Protein AF-A0A835R8L3-F1 (afdb_monomer)

Mean predicted aligned error: 16.84 Å

Organism: Vanilla planifolia (NCBI:txid51239)

Foldseek 3Di:
DDAFAADFDFDWDAQDPVNDDDDDDDDDDDCPDDPDDPPRTHQKDWDQDPVRQIDIDHGGPCLVDPCQQQPWDDDVVDPDIGRGHNSVVVVVVVVCLNVVLFQEWDCDAPFTWGRPNPDTDTDDDQPWWAFDDDPDTDDTDRDPGDDFTADDDPSHRTDTDHDDDDDDDDDPVRDDPDDVVCVVVVVVVVVVVVVVVVVVVCVVPPD

InterPro domains:
  IPR005013 Dolichyl-diphosphooligosaccharide--protein glycosyltransferase 48kDa subunit [PTHR10830] (108-207)
  IPR055457 OST48, N-terminal domain [PF03345] (20-98)
  IPR055459 OST48, middle domain [PF23358] (107-145)
  IPR055459 OST48, middle domain [PF23358] (148-207)

Secondary structure (DSSP, 8-state):
-PPPPPP--S--B---TT---------S----S-S--STT-BSEEEEE-TT--EEEEES-SGGGSHHHHH--EE-TT---EESS-THHHHHHHHHHHHTTSSS-EE-SSS--EEE-SSSEEE---TT-EEE--SSS---EEE-SS-S-BEE--TTS--EE-------PPPPTTSS--S-GGGHHHHHHHHHHHHHHHHHHHHHHH--

Structure (mmCIF, N/CA/C/O backbone):
data_AF-A0A835R8L3-F1
#
_entry.id   AF-A0A835R8L3-F1
#
loop_
_atom_site.group_PDB
_atom_site.id
_atom_site.type_symbol
_atom_site.label_atom_id
_atom_site.label_alt_id
_atom_site.label_comp_id
_atom_site.label_asym_id
_atom_site.label_entity_id
_atom_site.label_seq_id
_atom_site.pdbx_PDB_ins_code
_atom_site.Cartn_x
_atom_site.Cartn_y
_atom_site.Cartn_z
_atom_site.occupancy
_atom_site.B_iso_or_equiv
_atom_site.auth_seq_id
_atom_site.auth_comp_id
_atom_site.auth_asym_id
_atom_site.auth_atom_id
_atom_site.pdbx_PDB_model_num
ATOM 1 N N . MET A 1 1 ? -21.831 16.169 13.658 1.00 37.94 1 MET A N 1
ATOM 2 C CA . MET A 1 1 ? -22.359 15.278 14.715 1.00 37.94 1 MET A CA 1
ATOM 3 C C . MET A 1 1 ? -21.185 14.835 15.573 1.00 37.94 1 MET A C 1
ATOM 5 O O . MET A 1 1 ? -20.300 14.176 15.046 1.00 37.94 1 MET A O 1
ATOM 9 N N . GLY A 1 2 ? -21.101 15.276 16.830 1.00 51.34 2 GLY A N 1
ATOM 10 C CA . GLY A 1 2 ? -20.006 14.867 17.718 1.00 51.34 2 GLY A CA 1
ATOM 11 C C . GLY A 1 2 ? -20.117 13.378 18.044 1.00 51.34 2 GLY A C 1
ATOM 12 O O . GLY A 1 2 ? -21.192 12.926 18.433 1.00 51.34 2 GLY A O 1
ATOM 13 N N . GLN A 1 3 ? -19.043 12.614 17.840 1.00 65.38 3 GLN A N 1
ATOM 14 C CA . GLN A 1 3 ? -19.014 11.187 18.173 1.00 65.38 3 GLN A CA 1
ATOM 15 C C . GLN A 1 3 ? -19.209 10.999 19.683 1.00 65.38 3 GLN A C 1
ATOM 17 O O . GLN A 1 3 ? -18.512 11.617 20.487 1.00 65.38 3 GLN A O 1
ATOM 22 N N . ALA A 1 4 ? -20.171 10.156 20.064 1.00 82.50 4 ALA A N 1
ATOM 23 C CA . ALA A 1 4 ? -20.396 9.794 21.459 1.00 82.50 4 ALA A CA 1
ATOM 24 C C . ALA A 1 4 ? -19.197 8.989 22.003 1.00 82.50 4 ALA A C 1
ATOM 26 O O . ALA A 1 4 ? -18.601 8.205 21.258 1.00 82.50 4 ALA A O 1
ATOM 27 N N . PRO A 1 5 ? -18.830 9.145 23.286 1.00 87.38 5 PRO A N 1
ATOM 28 C CA . PRO A 1 5 ? -17.673 8.458 23.843 1.00 87.38 5 PRO A CA 1
ATOM 29 C C . PRO A 1 5 ? -17.902 6.943 23.947 1.00 87.38 5 PRO A C 1
ATOM 31 O O . PRO A 1 5 ? -19.030 6.468 24.117 1.00 87.38 5 PRO A O 1
ATOM 34 N N . VAL A 1 6 ? -16.805 6.190 23.848 1.00 89.75 6 VAL A N 1
ATOM 35 C CA . VAL A 1 6 ? -16.781 4.723 23.939 1.00 89.75 6 VAL A CA 1
ATOM 36 C C . VAL A 1 6 ? -16.532 4.300 25.386 1.00 89.75 6 VAL A C 1
ATOM 38 O O . VAL A 1 6 ? -15.644 4.822 26.060 1.00 89.75 6 VAL A O 1
ATOM 41 N N . LEU A 1 7 ? -17.317 3.339 25.862 1.00 90.88 7 LEU A N 1
ATOM 42 C CA . LEU A 1 7 ? -17.149 2.689 27.155 1.00 90.88 7 LEU A CA 1
ATOM 43 C C . LEU A 1 7 ? -16.223 1.486 27.030 1.00 90.88 7 LEU A C 1
ATOM 45 O O . LEU A 1 7 ? -16.420 0.627 26.170 1.00 90.88 7 LEU A O 1
ATOM 49 N N . PHE A 1 8 ? -15.268 1.386 27.948 1.00 90.06 8 PHE A N 1
ATOM 50 C CA . PHE A 1 8 ? -14.340 0.268 28.029 1.00 90.06 8 PHE A CA 1
ATOM 51 C C . PHE A 1 8 ? -14.176 -0.166 29.484 1.00 90.06 8 PHE A C 1
ATOM 53 O O . PHE A 1 8 ? -14.018 0.669 30.375 1.00 90.06 8 PHE A O 1
ATOM 60 N N . ARG A 1 9 ? -14.195 -1.479 29.723 1.00 91.25 9 ARG A N 1
ATOM 61 C CA . ARG A 1 9 ? -13.921 -2.063 31.038 1.00 91.25 9 ARG A CA 1
ATOM 62 C C . ARG A 1 9 ? -13.150 -3.360 30.865 1.00 91.25 9 ARG A C 1
ATOM 64 O O . ARG A 1 9 ? -13.718 -4.374 30.468 1.00 91.25 9 ARG A O 1
ATOM 71 N N . GLY A 1 10 ? -11.853 -3.322 31.122 1.00 87.12 10 GLY A N 1
ATOM 72 C CA . GLY A 1 10 ? -10.997 -4.464 30.857 1.00 87.12 10 GLY A CA 1
ATOM 73 C C . GLY A 1 10 ? -9.534 -4.186 31.141 1.00 87.12 10 GLY A C 1
ATOM 74 O O . GLY A 1 10 ? -9.185 -3.211 31.805 1.00 87.12 10 GLY A O 1
ATOM 75 N N . ILE A 1 11 ? -8.697 -5.069 30.622 1.00 86.69 11 ILE A N 1
ATOM 76 C CA . ILE A 1 11 ? -7.250 -5.029 30.771 1.00 86.69 11 ILE A CA 1
ATOM 77 C C . ILE A 1 11 ? -6.667 -4.158 29.653 1.00 86.69 11 ILE A C 1
ATOM 79 O O . ILE A 1 11 ? -7.145 -4.183 28.523 1.00 86.69 11 ILE A O 1
ATOM 83 N N . GLY A 1 12 ? -5.650 -3.362 29.968 1.00 82.25 12 GLY A N 1
ATOM 84 C CA . GLY A 1 12 ? -4.833 -2.698 28.956 1.00 82.25 12 GLY A CA 1
ATOM 85 C C . GLY A 1 12 ? -3.663 -3.589 28.552 1.00 82.25 12 GLY A C 1
ATOM 86 O O . GLY A 1 12 ? -3.079 -4.267 29.396 1.00 82.25 12 GLY A O 1
ATOM 87 N N . HIS A 1 13 ? -3.294 -3.571 27.278 1.00 82.00 13 HIS A N 1
ATOM 88 C CA . HIS A 1 13 ? -2.104 -4.243 26.766 1.00 82.00 13 HIS A CA 1
ATOM 89 C C . HIS A 1 13 ? -1.135 -3.229 26.158 1.00 82.00 13 HIS A C 1
ATOM 91 O O . HIS A 1 13 ? -1.489 -2.091 25.859 1.00 82.00 13 HIS A O 1
ATOM 97 N N . SER A 1 14 ? 0.121 -3.633 26.001 1.00 79.19 14 SER A N 1
ATOM 98 C CA . SER A 1 14 ? 1.140 -2.827 25.330 1.00 79.19 14 SER A CA 1
ATOM 99 C C . SER A 1 14 ? 1.499 -3.467 24.005 1.00 79.19 14 SER A C 1
ATOM 101 O O . SER A 1 14 ? 1.616 -4.690 23.911 1.00 79.19 14 SER A O 1
ATOM 103 N N . VAL A 1 15 ? 1.665 -2.632 22.986 1.00 72.25 15 VAL A N 1
ATOM 104 C CA . VAL A 1 15 ? 2.152 -3.046 21.676 1.00 72.25 15 VAL A CA 1
ATOM 105 C C . VAL A 1 15 ? 3.535 -2.451 21.500 1.00 72.25 15 VAL A C 1
ATOM 107 O O . VAL A 1 15 ? 3.726 -1.246 21.658 1.00 72.25 15 VAL A O 1
ATOM 110 N N . ASN A 1 16 ? 4.509 -3.300 21.183 1.00 72.44 16 ASN A N 1
ATOM 111 C CA . ASN A 1 16 ? 5.846 -2.831 20.867 1.00 72.44 16 ASN A CA 1
ATOM 112 C C . ASN A 1 16 ? 5.818 -2.121 19.498 1.00 72.44 16 ASN A C 1
ATOM 114 O O . ASN A 1 16 ? 5.440 -2.764 18.516 1.00 72.44 16 ASN A O 1
ATOM 118 N N . PRO A 1 17 ? 6.249 -0.849 19.392 1.00 65.88 17 PRO A N 1
ATOM 119 C CA . PRO A 1 17 ? 6.329 -0.148 18.109 1.00 65.88 17 PRO A CA 1
ATOM 120 C C . PRO A 1 17 ? 7.253 -0.836 17.088 1.00 65.88 17 PRO A C 1
ATOM 122 O O . PRO A 1 17 ? 7.103 -0.614 15.891 1.00 65.88 17 PRO A O 1
ATOM 125 N N . ALA A 1 18 ? 8.167 -1.710 17.526 1.00 64.31 18 ALA A N 1
ATOM 126 C CA . ALA A 1 18 ? 9.019 -2.512 16.646 1.00 64.31 18 ALA A CA 1
ATOM 127 C C . ALA A 1 18 ? 8.352 -3.803 16.110 1.00 64.31 18 ALA A C 1
ATOM 129 O O . ALA A 1 18 ? 9.031 -4.614 15.483 1.00 64.31 18 ALA A O 1
ATOM 130 N N . ASN A 1 19 ? 7.051 -4.029 16.358 1.00 58.78 19 ASN A N 1
ATOM 131 C CA . ASN A 1 19 ? 6.295 -5.215 15.918 1.00 58.78 19 ASN A CA 1
ATOM 132 C C . ASN A 1 19 ? 6.893 -6.577 16.345 1.00 58.78 19 ASN A C 1
ATOM 134 O O . ASN A 1 19 ? 6.564 -7.614 15.769 1.00 58.78 19 ASN A O 1
ATOM 138 N N . THR A 1 20 ? 7.745 -6.614 17.373 1.00 42.78 20 THR A N 1
ATOM 139 C CA . THR A 1 20 ? 8.260 -7.859 17.959 1.00 42.78 20 THR A CA 1
ATOM 140 C C . THR A 1 20 ? 7.357 -8.351 19.086 1.00 42.78 20 THR A C 1
ATOM 142 O O . THR A 1 20 ? 7.063 -7.637 20.047 1.00 42.78 20 THR A O 1
ATOM 145 N N . LEU A 1 21 ? 6.900 -9.598 18.955 1.00 38.22 21 LEU A N 1
ATOM 146 C CA . LEU A 1 21 ? 5.932 -10.226 19.849 1.00 38.22 21 LEU A CA 1
ATOM 147 C C . LEU A 1 21 ? 6.680 -10.956 20.974 1.00 38.22 21 LEU A C 1
ATOM 149 O O . LEU A 1 21 ? 7.240 -12.030 20.767 1.00 38.22 21 LEU A O 1
ATOM 153 N N . HIS A 1 22 ? 6.704 -10.368 22.170 1.00 38.03 22 HIS A N 1
ATOM 154 C CA . HIS 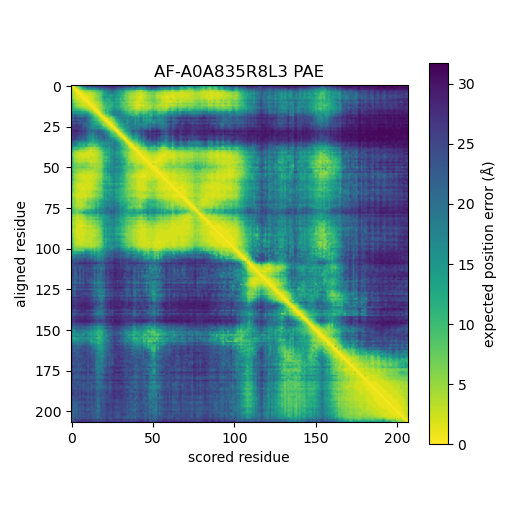A 1 22 ? 7.292 -10.988 23.359 1.00 38.03 22 HIS A CA 1
ATOM 155 C C . HIS A 1 22 ? 6.189 -11.375 24.345 1.00 38.03 22 HIS A C 1
ATOM 157 O O . HIS A 1 22 ? 5.415 -10.532 24.789 1.00 38.03 22 HIS A O 1
ATOM 163 N N . THR A 1 23 ? 6.121 -12.659 24.704 1.00 37.06 23 THR A N 1
ATOM 164 C CA . THR A 1 23 ? 5.199 -13.151 25.738 1.00 37.06 23 THR A CA 1
ATOM 165 C C . THR A 1 23 ? 5.933 -13.168 27.075 1.00 37.06 23 THR A C 1
ATOM 167 O O . THR A 1 23 ? 6.832 -13.983 27.276 1.00 37.06 23 THR A O 1
ATOM 170 N N . TYR A 1 24 ? 5.578 -12.264 27.988 1.00 40.34 24 TYR A N 1
ATOM 171 C CA . TYR A 1 24 ? 6.164 -12.224 29.328 1.00 40.34 24 TYR A CA 1
ATOM 172 C C . TYR A 1 24 ? 5.364 -13.122 30.281 1.00 40.34 24 TYR A C 1
ATOM 174 O O . TYR A 1 24 ? 4.169 -12.910 30.483 1.00 40.34 24 TYR A O 1
ATOM 182 N N . LYS A 1 25 ? 6.014 -14.134 30.870 1.00 33.69 25 LYS A N 1
ATOM 183 C CA . LYS A 1 25 ? 5.453 -14.912 31.984 1.00 33.69 25 LYS A CA 1
ATOM 184 C C . LYS A 1 25 ? 5.889 -14.256 33.297 1.00 33.69 25 LYS A C 1
ATOM 186 O O . LYS A 1 25 ? 7.094 -14.208 33.540 1.00 33.69 25 LYS A O 1
ATOM 191 N N . PRO A 1 26 ? 4.968 -13.795 34.160 1.00 41.12 26 PRO A N 1
ATOM 192 C CA . PRO A 1 26 ? 5.350 -13.307 35.471 1.00 41.12 26 PRO A CA 1
ATOM 193 C C . PRO A 1 26 ? 5.704 -14.518 36.338 1.00 41.12 26 PRO A C 1
ATOM 195 O O . PRO A 1 26 ? 4.828 -15.276 36.751 1.00 41.12 26 PRO A O 1
ATOM 198 N N . LYS A 1 27 ? 6.997 -14.727 36.581 1.00 42.28 27 LYS A N 1
ATOM 199 C CA . LYS A 1 27 ? 7.449 -15.479 37.749 1.00 42.28 27 LYS A CA 1
ATOM 200 C C . LYS A 1 27 ? 7.998 -14.472 38.749 1.00 42.28 27 LYS A C 1
ATOM 202 O O . LYS A 1 27 ? 8.942 -13.751 38.450 1.00 42.28 27 LYS A O 1
ATOM 207 N N . ASP A 1 28 ? 7.328 -14.468 39.890 1.00 45.69 28 ASP A N 1
ATOM 208 C CA . ASP A 1 28 ? 7.668 -13.838 41.158 1.00 45.69 28 ASP A CA 1
ATOM 209 C C . ASP A 1 28 ? 7.477 -12.317 41.277 1.00 45.69 28 ASP A C 1
ATOM 211 O O . ASP A 1 28 ? 8.010 -11.484 40.545 1.00 45.69 28 ASP A O 1
ATOM 215 N N . GLN A 1 29 ? 6.625 -11.981 42.247 1.00 48.09 29 GLN A N 1
ATOM 216 C CA . GLN A 1 29 ? 6.190 -10.648 42.625 1.00 48.09 29 GLN A CA 1
ATOM 217 C C . GLN A 1 29 ? 7.359 -9.830 43.181 1.00 48.09 29 GLN A C 1
ATOM 219 O O . GLN A 1 29 ? 7.781 -10.007 44.317 1.00 48.09 29 GLN A O 1
ATOM 224 N N . THR A 1 30 ? 7.792 -8.834 42.419 1.00 38.59 30 THR A N 1
ATOM 225 C CA . THR A 1 30 ? 8.163 -7.535 42.984 1.00 38.59 30 THR A CA 1
ATOM 226 C C . THR A 1 30 ? 7.418 -6.494 42.164 1.00 38.59 30 THR A C 1
ATOM 228 O O . THR A 1 30 ? 7.532 -6.467 40.940 1.00 38.59 30 THR A O 1
ATOM 231 N N . PHE A 1 31 ? 6.584 -5.680 42.816 1.00 45.50 31 PHE A N 1
ATOM 232 C CA . PHE A 1 31 ? 5.915 -4.531 42.202 1.00 45.50 31 PHE A CA 1
ATOM 233 C C . PHE A 1 31 ? 6.986 -3.511 41.768 1.00 45.50 31 PHE A C 1
ATOM 235 O O . PHE A 1 31 ? 7.225 -2.504 42.429 1.00 45.50 31 PHE A O 1
ATOM 242 N N . LYS A 1 32 ? 7.682 -3.775 40.656 1.00 40.44 32 LYS A N 1
ATOM 243 C CA . LYS A 1 32 ? 8.385 -2.731 39.914 1.00 40.44 32 LYS A CA 1
ATOM 244 C C . LYS A 1 32 ? 7.307 -1.833 39.325 1.00 40.44 32 LYS A C 1
ATOM 246 O O . LYS A 1 32 ? 6.431 -2.329 38.619 1.00 40.44 32 LYS A O 1
ATOM 251 N N . SER A 1 33 ? 7.375 -0.553 39.701 1.00 38.09 33 SER A N 1
ATOM 252 C CA . SER A 1 33 ? 6.486 0.543 39.301 1.00 38.09 33 SER A CA 1
ATOM 253 C C . SER A 1 33 ? 5.820 0.269 37.955 1.00 38.09 33 SER A C 1
ATOM 255 O O . SER A 1 33 ? 6.515 0.066 36.959 1.00 38.09 33 SER A O 1
ATOM 257 N N . SER A 1 34 ? 4.488 0.184 37.984 1.00 44.72 34 SER A N 1
ATOM 258 C CA . SER A 1 34 ? 3.578 -0.089 36.869 1.00 44.72 34 SER A CA 1
ATOM 259 C C . SER A 1 34 ? 4.183 0.258 35.506 1.00 44.72 34 SER A C 1
ATOM 261 O O . SER A 1 34 ? 4.200 1.418 35.097 1.00 44.72 34 SER A O 1
ATOM 263 N N . LEU A 1 35 ? 4.663 -0.781 34.813 1.00 55.53 35 LEU A N 1
ATOM 264 C CA . LEU A 1 35 ? 5.472 -0.726 33.585 1.00 55.53 35 LEU A CA 1
ATOM 265 C C . LEU A 1 35 ? 4.794 0.015 32.414 1.00 55.53 35 LEU A C 1
ATOM 267 O O . LEU A 1 35 ? 5.423 0.283 31.397 1.00 55.53 35 LEU A O 1
ATOM 271 N N . LEU A 1 36 ? 3.509 0.344 32.538 1.00 57.94 36 LEU A N 1
ATOM 272 C CA . LEU A 1 36 ? 2.722 1.035 31.530 1.00 57.94 36 LEU A CA 1
ATOM 273 C C . LEU A 1 36 ? 1.874 2.093 32.238 1.00 57.94 36 LEU A C 1
ATOM 275 O O . LEU A 1 36 ? 0.870 1.772 32.864 1.00 57.94 36 LEU A O 1
ATOM 279 N N . THR A 1 37 ? 2.305 3.349 32.178 1.00 53.69 37 THR A N 1
ATOM 280 C CA . THR A 1 37 ? 1.543 4.507 32.661 1.00 53.69 37 THR A CA 1
ATOM 281 C C . THR A 1 37 ? 1.507 5.542 31.543 1.00 53.69 37 THR A C 1
ATOM 283 O O . THR A 1 37 ? 2.521 5.788 30.894 1.00 53.69 37 THR A O 1
ATOM 286 N N . GLY A 1 38 ? 0.341 6.139 31.300 1.00 67.56 38 GLY A N 1
ATOM 287 C CA . GLY A 1 38 ? 0.154 7.152 30.258 1.00 67.56 38 GLY A CA 1
ATOM 288 C C . GLY A 1 38 ? -0.345 6.592 28.922 1.00 67.56 38 GLY A C 1
ATOM 289 O O . GLY A 1 38 ? -0.956 5.526 28.862 1.00 67.56 38 GLY A O 1
ATOM 290 N N . SER A 1 39 ? -0.103 7.333 27.840 1.00 69.19 39 SER A N 1
ATOM 291 C CA . SER A 1 39 ? -0.629 7.072 26.488 1.00 69.19 39 SER A CA 1
ATOM 292 C C . SER A 1 39 ? -0.087 5.807 25.808 1.00 69.19 39 SER A C 1
ATOM 294 O O . SER A 1 39 ? -0.550 5.454 24.729 1.00 69.19 39 SER A O 1
ATOM 296 N N . ALA A 1 40 ? 0.869 5.111 26.428 1.00 69.81 40 ALA A N 1
ATOM 297 C CA . ALA A 1 40 ? 1.447 3.872 25.912 1.00 69.81 40 ALA A CA 1
ATOM 298 C C . ALA A 1 40 ? 0.552 2.632 26.123 1.00 69.81 40 ALA A C 1
ATOM 300 O O . ALA A 1 40 ? 0.831 1.571 25.565 1.00 69.81 40 ALA A O 1
ATOM 301 N N . ILE A 1 41 ? -0.514 2.738 26.928 1.00 78.25 41 ILE A N 1
ATOM 302 C CA . ILE A 1 41 ? -1.474 1.645 27.129 1.00 78.25 41 ILE A CA 1
ATOM 303 C C . ILE A 1 41 ? -2.445 1.602 25.948 1.00 78.25 41 ILE A C 1
ATOM 305 O O . ILE A 1 41 ? -3.196 2.546 25.710 1.00 78.25 41 ILE A O 1
ATOM 309 N N . SER A 1 42 ? -2.480 0.473 25.248 1.00 82.81 42 SER A N 1
ATOM 310 C CA . SER A 1 42 ? -3.496 0.176 24.242 1.00 82.81 42 SER A CA 1
ATOM 311 C C . SER A 1 42 ? -4.651 -0.607 24.870 1.00 82.81 42 SER A C 1
ATOM 313 O O . SER A 1 42 ? -4.444 -1.557 25.617 1.00 82.81 42 SER A O 1
ATOM 315 N N . LEU A 1 43 ? -5.889 -0.211 24.574 1.00 86.88 43 LEU A N 1
ATOM 316 C CA . LEU A 1 43 ? -7.099 -0.905 25.051 1.00 86.88 43 LEU A CA 1
ATOM 317 C C . LEU A 1 43 ? -7.640 -1.887 24.003 1.00 86.88 43 LEU A C 1
ATOM 319 O O . LEU A 1 43 ? -8.126 -2.978 24.310 1.00 86.88 43 LEU A O 1
ATOM 323 N N . VAL A 1 44 ? -7.533 -1.479 22.741 1.00 87.44 44 VAL A N 1
ATOM 324 C CA . VAL A 1 44 ? -7.891 -2.249 21.556 1.00 87.44 44 VAL A CA 1
ATOM 325 C C . VAL A 1 44 ? -6.740 -2.082 20.576 1.00 87.44 44 VAL A C 1
ATOM 327 O O . VAL A 1 44 ? -6.363 -0.957 20.257 1.00 87.44 44 VAL A O 1
ATOM 330 N N . SER A 1 45 ? -6.170 -3.190 20.120 1.00 88.56 45 SER A N 1
ATOM 331 C CA . SER A 1 45 ? -5.140 -3.182 19.086 1.00 88.56 45 SER A CA 1
ATOM 332 C C . SER A 1 45 ? -5.530 -4.082 17.945 1.00 88.56 45 SER A C 1
ATOM 334 O O . SER A 1 45 ? -6.237 -5.074 18.102 1.00 88.56 45 SER A O 1
ATOM 336 N N . VAL A 1 46 ? -5.043 -3.704 16.781 1.00 86.38 46 VAL A N 1
ATOM 337 C CA . VAL A 1 46 ? -5.356 -4.345 15.526 1.00 86.38 46 VAL A CA 1
ATOM 338 C C . VAL A 1 46 ? -4.037 -4.685 14.856 1.00 86.38 46 VAL A C 1
ATOM 340 O O . VAL A 1 46 ? -3.152 -3.837 14.769 1.00 86.38 46 VAL A O 1
ATOM 343 N N . VAL A 1 47 ? -3.897 -5.928 14.409 1.00 84.44 47 VAL A N 1
ATOM 344 C CA . VAL A 1 47 ? -2.710 -6.416 13.712 1.00 84.44 47 VAL A CA 1
ATOM 345 C C . VAL A 1 47 ? -3.127 -6.903 12.337 1.00 84.44 47 VAL A C 1
ATOM 347 O O . VAL A 1 47 ? -4.053 -7.702 12.197 1.00 84.44 47 VAL A O 1
ATOM 350 N N . GLN A 1 48 ? -2.414 -6.431 11.321 1.00 81.56 48 GLN A N 1
ATOM 351 C CA . GLN A 1 48 ? -2.481 -6.977 9.976 1.00 81.56 48 GLN A CA 1
ATOM 352 C C . GLN A 1 48 ? -1.203 -7.771 9.717 1.00 81.56 48 GLN A C 1
ATOM 354 O O . GLN A 1 48 ? -0.101 -7.227 9.755 1.00 81.56 48 GLN A O 1
ATOM 359 N N . ALA A 1 49 ? -1.347 -9.075 9.500 1.00 79.75 49 ALA A N 1
ATOM 360 C CA . ALA A 1 49 ? -0.233 -9.965 9.213 1.00 79.75 49 ALA A CA 1
ATOM 361 C C . ALA A 1 49 ? 0.249 -9.811 7.759 1.00 79.75 49 ALA A C 1
ATOM 363 O O . ALA A 1 49 ? -0.453 -9.275 6.902 1.00 79.75 49 ALA A O 1
ATOM 364 N N . ARG A 1 50 ? 1.441 -10.342 7.454 1.00 76.38 50 ARG A N 1
ATOM 365 C CA . ARG A 1 50 ? 2.045 -10.285 6.107 1.00 76.38 50 ARG A CA 1
ATOM 366 C C . ARG A 1 50 ? 1.193 -10.964 5.027 1.00 76.38 50 ARG A C 1
ATOM 368 O O . ARG A 1 50 ? 1.260 -10.586 3.867 1.00 76.38 50 ARG A O 1
ATOM 375 N N . ASN A 1 51 ? 0.390 -11.954 5.406 1.00 79.19 51 ASN A N 1
ATOM 376 C CA . ASN A 1 51 ? -0.579 -12.619 4.533 1.00 79.19 51 ASN A CA 1
ATOM 377 C C . ASN A 1 51 ? -1.942 -11.901 4.490 1.00 79.19 51 ASN A C 1
ATOM 379 O O . ASN A 1 51 ? -2.932 -12.510 4.096 1.00 79.19 51 ASN A O 1
ATOM 383 N N . ASN A 1 52 ? -2.018 -10.643 4.937 1.00 77.25 52 ASN A N 1
ATOM 384 C CA . ASN A 1 52 ? -3.246 -9.854 5.028 1.00 77.25 52 ASN A CA 1
ATOM 385 C C . ASN A 1 52 ? -4.337 -10.441 5.945 1.00 77.25 52 ASN A C 1
ATOM 387 O O . ASN A 1 52 ? -5.496 -10.017 5.882 1.00 77.25 52 ASN A O 1
ATOM 391 N N . ALA A 1 53 ? -3.980 -11.371 6.840 1.00 78.56 53 ALA A N 1
ATOM 392 C CA . ALA A 1 53 ? -4.863 -11.772 7.928 1.00 78.56 53 ALA A CA 1
ATOM 393 C C . ALA A 1 53 ? -5.020 -10.612 8.921 1.00 78.56 53 ALA A C 1
ATOM 395 O O . ALA A 1 53 ? -4.049 -9.935 9.265 1.00 78.56 53 ALA A O 1
ATOM 396 N N . ARG A 1 54 ? -6.253 -10.382 9.370 1.00 85.44 54 ARG A N 1
ATOM 397 C CA . ARG A 1 54 ? -6.626 -9.281 10.258 1.00 85.44 54 ARG A CA 1
ATOM 398 C C . ARG A 1 54 ? -6.988 -9.844 11.620 1.00 85.44 54 ARG A C 1
ATOM 400 O O . ARG A 1 54 ? -7.845 -10.714 11.721 1.00 85.44 54 ARG A O 1
ATOM 407 N N . VAL A 1 55 ? -6.316 -9.364 12.658 1.00 87.81 55 VAL A N 1
ATOM 408 C CA . VAL A 1 55 ? -6.504 -9.823 14.035 1.00 87.81 55 VAL A CA 1
ATOM 409 C C . VAL A 1 55 ? -6.816 -8.624 14.914 1.00 87.81 55 VAL A C 1
ATOM 411 O O . VAL A 1 55 ? -6.075 -7.643 14.932 1.00 87.81 55 VAL A O 1
ATOM 414 N N . LEU A 1 56 ? -7.915 -8.714 15.656 1.00 89.06 56 LEU A N 1
ATOM 415 C CA . LEU A 1 56 ? -8.284 -7.761 16.693 1.00 89.06 56 LEU A CA 1
ATOM 416 C C . LEU A 1 56 ? -7.929 -8.349 18.056 1.00 89.06 56 LEU A C 1
ATOM 418 O O . LEU A 1 56 ? -8.304 -9.476 18.368 1.00 89.06 56 LEU A O 1
ATOM 422 N N . ILE A 1 57 ? -7.248 -7.562 18.879 1.00 89.44 57 ILE A N 1
ATOM 423 C CA . ILE A 1 57 ? -6.951 -7.881 20.271 1.00 89.44 57 ILE A CA 1
ATOM 424 C C . ILE A 1 57 ? -7.630 -6.822 21.135 1.00 89.44 57 ILE A C 1
ATOM 426 O O . ILE A 1 57 ? -7.311 -5.634 21.061 1.00 89.44 57 ILE A O 1
ATOM 430 N N . CYS A 1 58 ? -8.580 -7.254 21.957 1.00 90.44 58 CYS A N 1
ATOM 431 C CA . CYS A 1 58 ? -9.333 -6.399 22.865 1.00 90.44 58 CYS A CA 1
ATOM 432 C C . CYS A 1 58 ? -9.183 -6.898 24.302 1.00 90.44 58 CYS A C 1
ATOM 434 O O . CYS A 1 58 ? -9.403 -8.073 24.589 1.00 90.44 58 CYS A O 1
ATOM 436 N N . GLY A 1 59 ? -8.869 -5.995 25.227 1.00 87.56 59 GLY A N 1
ATOM 437 C CA . GLY A 1 59 ? -8.767 -6.356 26.640 1.00 87.56 59 GLY A CA 1
ATOM 438 C C . GLY A 1 59 ? -10.092 -6.327 27.411 1.00 87.56 59 GLY A C 1
ATOM 439 O O . GLY A 1 59 ? -10.093 -6.534 28.621 1.00 87.56 59 GLY A O 1
ATOM 440 N N . SER A 1 60 ? -11.220 -6.052 26.746 1.00 90.75 60 SER A N 1
ATOM 441 C CA . SER A 1 60 ? -12.547 -5.916 27.361 1.00 90.75 60 SER A CA 1
ATOM 442 C C . SER A 1 60 ? -13.596 -6.707 26.586 1.00 90.75 60 SER A C 1
ATOM 444 O O . SER A 1 60 ? -13.854 -6.416 25.420 1.00 90.75 60 SER A O 1
ATOM 446 N N . LEU A 1 61 ? -14.241 -7.662 27.260 1.00 91.25 61 LEU A N 1
ATOM 447 C CA . LEU A 1 61 ? -15.426 -8.344 26.733 1.00 91.25 61 LEU A CA 1
ATOM 448 C C . LEU A 1 61 ? -16.660 -7.428 26.786 1.00 91.25 61 LEU A C 1
ATOM 450 O O . LEU A 1 61 ? -17.482 -7.422 25.872 1.00 91.25 61 LEU A O 1
ATOM 454 N N . ASP A 1 62 ? -16.754 -6.604 27.835 1.00 92.44 62 ASP A N 1
ATOM 455 C CA . ASP A 1 62 ? -17.872 -5.682 28.056 1.00 92.44 62 ASP A CA 1
ATOM 456 C C . ASP A 1 62 ? -18.026 -4.664 26.918 1.00 92.44 62 ASP A C 1
ATOM 458 O O . ASP A 1 62 ? -19.144 -4.227 26.642 1.00 92.44 62 ASP A O 1
ATOM 462 N N . LEU A 1 63 ? -16.936 -4.333 26.216 1.00 91.62 63 LEU A N 1
ATOM 463 C CA . LEU A 1 63 ? -16.934 -3.489 25.017 1.00 91.62 63 LEU A CA 1
ATOM 464 C C . LEU A 1 63 ? -17.955 -3.960 23.963 1.00 91.62 63 LEU A C 1
ATOM 466 O O . LEU A 1 63 ? -18.606 -3.119 23.341 1.00 91.62 63 LEU A O 1
ATOM 470 N N . PHE A 1 64 ? -18.121 -5.280 23.815 1.00 92.94 64 PHE A N 1
ATOM 471 C CA . PHE A 1 64 ? -19.033 -5.932 22.865 1.00 92.94 64 PHE A CA 1
ATOM 472 C C . PHE A 1 64 ? -20.391 -6.292 23.480 1.00 92.94 64 PHE A C 1
ATOM 474 O O . PHE A 1 64 ? -21.240 -6.890 22.821 1.00 92.94 64 PHE A O 1
ATOM 481 N N . SER A 1 65 ? -20.618 -5.955 24.751 1.00 93.19 65 SER A N 1
ATOM 482 C CA . SER A 1 65 ? -21.860 -6.296 25.436 1.00 93.19 65 SER A CA 1
ATOM 483 C C . SER A 1 65 ? -23.025 -5.423 24.967 1.00 93.19 65 SER A C 1
ATOM 485 O O . SER A 1 65 ? -22.908 -4.203 24.832 1.00 93.19 65 SER A O 1
ATOM 487 N N . ASN A 1 66 ? -24.208 -6.031 24.843 1.00 92.38 66 ASN A N 1
ATOM 488 C CA . ASN A 1 66 ? -25.460 -5.312 24.569 1.00 92.38 66 ASN A CA 1
ATOM 489 C C . ASN A 1 66 ? -25.711 -4.162 25.551 1.00 92.38 66 ASN A C 1
ATOM 491 O O . ASN A 1 66 ? -26.293 -3.145 25.173 1.00 92.38 66 ASN A O 1
ATOM 495 N N . ARG A 1 67 ? -25.242 -4.309 26.799 1.00 92.31 67 ARG A N 1
ATOM 496 C CA . ARG A 1 67 ? -25.296 -3.251 27.804 1.00 92.31 67 ARG A CA 1
ATOM 497 C C . ARG A 1 67 ? -24.537 -2.029 27.310 1.00 92.31 67 ARG A C 1
ATOM 499 O O . ARG A 1 67 ? -25.156 -0.987 27.169 1.00 92.31 67 ARG A O 1
ATOM 506 N N . PHE A 1 68 ? -23.241 -2.144 27.022 1.00 91.88 68 PHE A N 1
ATOM 507 C CA . PHE A 1 68 ? -22.433 -0.987 26.626 1.00 91.88 68 PHE A CA 1
ATOM 508 C C . PHE A 1 68 ? -22.858 -0.407 25.280 1.00 91.88 68 PHE A C 1
ATOM 510 O O . PHE A 1 68 ? -22.814 0.808 25.133 1.00 91.88 68 PHE A O 1
ATOM 517 N N . LEU A 1 69 ? -23.348 -1.226 24.347 1.00 90.81 69 LEU A N 1
ATOM 518 C CA . LEU A 1 69 ? -23.860 -0.775 23.047 1.00 90.81 69 LEU A CA 1
ATOM 519 C C . LEU A 1 69 ? -25.085 0.149 23.157 1.00 90.81 69 LEU A C 1
ATOM 521 O O . LEU A 1 69 ? -25.257 1.057 22.346 1.00 90.81 69 LEU A O 1
ATOM 525 N N . ARG A 1 70 ? -25.938 -0.069 24.164 1.00 89.25 70 ARG A N 1
ATOM 526 C CA . ARG A 1 70 ? -27.200 0.670 24.351 1.00 89.25 70 ARG A CA 1
ATOM 527 C C . ARG A 1 70 ? -27.173 1.647 25.526 1.00 89.25 70 ARG A C 1
ATOM 529 O O . ARG A 1 70 ? -28.158 2.339 25.754 1.00 89.25 70 ARG A O 1
ATOM 536 N N . TYR A 1 71 ? -26.082 1.689 26.288 1.00 90.00 71 TYR A N 1
ATOM 537 C CA . TYR A 1 71 ? -25.998 2.505 27.495 1.00 90.00 71 TYR A CA 1
ATOM 538 C C . TYR A 1 71 ? -25.800 3.985 27.161 1.00 90.00 71 TYR A C 1
ATOM 540 O O . TYR A 1 71 ? -24.945 4.328 26.343 1.00 90.00 71 TYR A O 1
ATOM 548 N N . GLY A 1 72 ? -26.539 4.856 27.847 1.00 87.81 72 GLY A N 1
ATOM 549 C CA . GLY A 1 72 ? -26.303 6.297 27.817 1.00 87.81 72 GLY A CA 1
ATOM 550 C C . GLY A 1 72 ? -25.084 6.674 28.653 1.00 87.81 72 GLY A C 1
ATOM 551 O O . GLY A 1 72 ? -24.868 6.135 29.738 1.00 87.81 72 GLY A O 1
ATOM 552 N N . VAL A 1 73 ? -24.269 7.597 28.152 1.00 87.62 73 VAL A N 1
ATOM 553 C CA . VAL A 1 73 ? -22.987 7.957 28.762 1.00 87.62 73 VAL A CA 1
ATOM 554 C C . VAL A 1 73 ? -22.984 9.395 29.249 1.00 87.62 73 VAL A C 1
ATOM 556 O O . VAL A 1 73 ? -23.379 10.325 28.548 1.00 87.62 73 VAL A O 1
ATOM 559 N N . LEU A 1 74 ? -22.513 9.548 30.482 1.00 87.50 74 LEU A N 1
ATOM 560 C CA . LEU A 1 74 ? -22.308 10.811 31.173 1.00 87.50 74 LEU A CA 1
ATOM 561 C C . LEU A 1 74 ? -20.884 10.798 31.702 1.00 87.50 74 LEU A C 1
ATOM 563 O O . LEU A 1 74 ? -20.530 9.952 32.526 1.00 87.50 74 LEU A O 1
ATOM 567 N N . LYS A 1 75 ? -20.048 11.709 31.210 1.00 83.50 75 LYS A N 1
ATOM 568 C CA . LYS A 1 75 ? -18.699 11.855 31.749 1.00 83.50 75 LYS A CA 1
ATOM 569 C C . LYS A 1 75 ? -18.806 12.520 33.119 1.00 83.50 75 LYS A C 1
ATOM 571 O O . LYS A 1 75 ? -19.418 13.577 33.239 1.00 83.50 75 LYS A O 1
ATOM 576 N N . SER A 1 76 ? -18.202 11.913 34.139 1.00 78.25 76 SER A N 1
ATOM 577 C CA . SER A 1 76 ? -18.158 12.502 35.481 1.00 78.25 76 SER A CA 1
ATOM 578 C C . SER A 1 76 ? -17.543 13.906 35.416 1.00 78.25 76 SER A C 1
ATOM 580 O O . SER A 1 76 ? -16.477 14.083 34.825 1.00 78.25 76 SER A O 1
ATOM 582 N N . GLY A 1 77 ? -18.250 14.905 35.950 1.00 81.06 77 GLY A N 1
ATOM 583 C CA . GLY A 1 77 ? -17.861 16.318 35.867 1.00 81.06 77 GLY A CA 1
ATOM 584 C C . GLY A 1 77 ? -18.233 17.038 34.561 1.00 81.06 77 GLY A C 1
ATOM 585 O O . GLY A 1 77 ? -17.868 18.197 34.393 1.00 81.06 77 GLY A O 1
ATOM 586 N N . SER A 1 78 ? -18.957 16.397 33.636 1.00 81.06 78 SER A N 1
ATOM 587 C CA . SER A 1 78 ? -19.505 17.032 32.431 1.00 81.06 78 SER A CA 1
ATOM 588 C C . SER A 1 78 ? -21.031 16.964 32.420 1.00 81.06 78 SER A C 1
ATOM 590 O O . SER A 1 78 ? -21.619 15.948 32.779 1.00 81.06 78 SER A O 1
ATOM 592 N N . SER A 1 79 ? -21.676 18.036 31.955 1.00 78.38 79 SER A N 1
ATOM 593 C CA . SER A 1 79 ? -23.131 18.081 31.754 1.00 78.38 79 SER A CA 1
ATOM 594 C C . SER A 1 79 ? -23.572 17.430 30.431 1.00 78.38 79 SER A C 1
ATOM 596 O O . SER A 1 79 ? -24.762 17.198 30.228 1.00 78.38 79 SER A O 1
ATOM 598 N N . ASN A 1 80 ? -22.628 17.086 29.545 1.00 81.62 80 ASN A N 1
ATOM 599 C CA . ASN A 1 80 ? -22.925 16.488 28.245 1.00 81.62 80 ASN A CA 1
ATOM 600 C C . ASN A 1 80 ? -23.383 15.033 28.408 1.00 81.62 80 ASN A C 1
ATOM 602 O O . ASN A 1 80 ? -22.571 14.117 28.576 1.00 81.62 80 ASN A O 1
ATOM 606 N N . LYS A 1 81 ? -24.702 14.838 28.352 1.00 84.00 81 LYS A N 1
ATOM 607 C CA . LYS A 1 81 ? -25.345 13.528 28.300 1.00 84.00 81 LYS A CA 1
ATOM 608 C C . LYS A 1 81 ? -25.443 13.054 26.862 1.00 84.00 81 LYS A C 1
ATOM 610 O O . LYS A 1 81 ? -25.967 13.765 26.012 1.00 84.00 81 LYS A O 1
ATOM 615 N N . HIS A 1 82 ? -25.002 11.830 26.615 1.00 86.12 82 HIS A N 1
ATOM 616 C CA . HIS A 1 82 ? -25.331 11.119 25.390 1.00 86.12 82 HIS A CA 1
ATOM 617 C C . HIS A 1 82 ? -26.314 10.002 25.721 1.00 86.12 82 HIS A C 1
ATOM 619 O O . HIS A 1 82 ? -26.075 9.216 26.640 1.00 86.12 82 HIS A O 1
ATOM 625 N N . ASP A 1 83 ? -27.396 9.901 24.956 1.00 87.06 83 ASP A N 1
ATOM 626 C CA . ASP A 1 83 ? -28.411 8.860 25.157 1.00 87.06 83 ASP A CA 1
ATOM 627 C C . ASP A 1 83 ? -27.889 7.459 24.821 1.00 87.06 83 ASP A C 1
ATOM 629 O O . ASP A 1 83 ? -28.378 6.465 25.353 1.00 87.06 83 ASP A O 1
ATOM 633 N N . LYS A 1 84 ? -26.853 7.386 23.977 1.00 88.31 84 LYS A N 1
ATOM 634 C CA . LYS A 1 84 ? -26.209 6.151 23.537 1.00 88.31 84 LYS A CA 1
ATOM 635 C C . LYS A 1 84 ? -24.695 6.333 23.455 1.00 88.31 84 LYS A C 1
ATOM 637 O O . LYS A 1 84 ? -24.214 7.399 23.068 1.00 88.31 84 LYS A O 1
ATOM 642 N N . SER A 1 85 ? -23.950 5.294 23.811 1.00 89.75 85 SER A N 1
ATOM 643 C CA . SER A 1 85 ? -22.496 5.253 23.667 1.00 89.75 85 SER A CA 1
ATOM 644 C C . SER A 1 85 ? -22.070 5.130 22.197 1.00 89.75 85 SER A C 1
ATOM 646 O O . SER A 1 85 ? -22.833 4.697 21.330 1.00 89.75 85 SER A O 1
ATOM 648 N N . GLY A 1 86 ? -20.807 5.459 21.918 1.00 88.69 86 GLY A N 1
ATOM 649 C CA . GLY A 1 86 ? -20.196 5.236 20.605 1.00 88.69 86 GLY A CA 1
ATOM 650 C C . GLY A 1 86 ? -19.849 3.770 20.307 1.00 88.69 86 GLY A C 1
ATOM 651 O O . GLY A 1 86 ? -19.362 3.479 19.214 1.00 88.69 86 GLY A O 1
ATOM 652 N N . ASN A 1 87 ? -20.075 2.838 21.246 1.00 91.44 87 ASN A N 1
ATOM 653 C CA . ASN A 1 87 ? -19.605 1.452 21.128 1.00 91.44 87 ASN A CA 1
ATOM 654 C C . ASN A 1 87 ? -20.187 0.739 19.910 1.00 91.44 87 ASN A C 1
ATOM 656 O O . ASN A 1 87 ? -19.478 -0.026 19.270 1.00 91.44 87 ASN A O 1
ATOM 660 N N . GLU A 1 88 ? -21.453 0.983 19.572 1.00 87.75 88 GLU A N 1
ATOM 661 C CA . GLU A 1 88 ? -22.100 0.284 18.456 1.00 87.75 88 GLU A CA 1
ATOM 662 C C . GLU A 1 88 ? -21.476 0.636 17.113 1.00 87.75 88 GLU A C 1
ATOM 664 O O . GLU A 1 88 ? -21.156 -0.258 16.331 1.00 87.75 88 GLU A O 1
ATOM 669 N N . GLN A 1 89 ? -21.225 1.922 16.875 1.00 86.62 89 GLN A N 1
ATOM 670 C CA . GLN A 1 89 ? -20.547 2.374 15.663 1.00 86.62 89 GLN A CA 1
ATOM 671 C C . GLN A 1 89 ? -19.104 1.859 15.629 1.00 86.62 89 GLN A C 1
ATOM 673 O O . GLN A 1 89 ? -18.660 1.336 14.612 1.00 86.62 89 GLN A O 1
ATOM 678 N N . PHE A 1 90 ? -18.393 1.936 16.755 1.00 88.12 90 PHE A N 1
ATOM 679 C CA . PHE A 1 90 ? -17.010 1.476 16.865 1.00 88.12 90 PHE A CA 1
ATOM 680 C C . PHE A 1 90 ? -16.857 -0.029 16.594 1.00 88.12 90 PHE A C 1
ATOM 682 O O . PHE A 1 90 ? -16.045 -0.430 15.762 1.00 88.12 90 PHE A O 1
ATOM 689 N N . VAL A 1 91 ? -17.662 -0.863 17.260 1.00 89.25 91 VAL A N 1
ATOM 690 C CA . VAL A 1 91 ? -17.637 -2.326 17.112 1.00 89.25 91 VAL A CA 1
ATOM 691 C C . VAL A 1 91 ? -18.025 -2.737 15.696 1.00 89.25 91 VAL A C 1
ATOM 693 O O . VAL A 1 91 ? -17.370 -3.606 15.130 1.00 89.25 91 VAL A O 1
ATOM 696 N N . THR A 1 92 ? -19.040 -2.094 15.111 1.00 85.12 92 THR A N 1
ATOM 697 C CA . THR A 1 92 ? -19.504 -2.398 13.749 1.00 85.12 92 THR A CA 1
ATOM 698 C C . THR A 1 92 ? -18.443 -2.078 12.698 1.00 85.12 92 THR A C 1
ATOM 700 O O . THR A 1 92 ? -18.244 -2.837 11.755 1.00 85.12 92 THR A O 1
ATOM 703 N N . GLU A 1 93 ? -17.738 -0.955 12.830 1.00 83.50 93 GLU A N 1
ATOM 704 C CA . GLU A 1 93 ? -16.705 -0.591 11.857 1.00 83.50 93 GLU A CA 1
ATOM 705 C C . GLU A 1 93 ? -15.438 -1.438 12.002 1.00 83.50 93 GLU A C 1
ATOM 707 O O . GLU A 1 93 ? -14.839 -1.835 11.000 1.00 83.50 93 GLU A O 1
ATOM 712 N N . ILE A 1 94 ? -15.066 -1.798 13.233 1.00 85.88 94 ILE A N 1
ATOM 713 C CA . ILE A 1 94 ? -13.965 -2.733 13.470 1.00 85.88 94 ILE A CA 1
ATOM 714 C C . ILE A 1 94 ? -14.309 -4.132 12.969 1.00 85.88 94 ILE A C 1
ATOM 716 O O . ILE A 1 94 ? -13.451 -4.765 12.357 1.00 85.88 94 ILE A O 1
ATOM 720 N N . SER A 1 95 ? -15.529 -4.627 13.188 1.00 85.31 95 SER A N 1
ATOM 721 C CA . SER A 1 95 ? -15.914 -5.960 12.718 1.00 85.31 95 SER A CA 1
ATOM 722 C C . SER A 1 95 ? -15.874 -6.039 11.193 1.00 85.31 95 SER A C 1
ATOM 724 O O . SER A 1 95 ? -15.258 -6.961 10.663 1.00 85.31 95 SER A O 1
ATOM 726 N N . LYS A 1 96 ? -16.407 -5.033 10.486 1.00 82.69 96 LYS A N 1
ATOM 727 C CA . LYS A 1 96 ? -16.294 -4.938 9.021 1.00 82.69 96 LYS A CA 1
ATOM 728 C C . LYS A 1 96 ? -14.842 -4.961 8.554 1.00 82.69 96 LYS A C 1
ATOM 730 O O . LYS A 1 96 ? -14.513 -5.610 7.565 1.00 82.69 96 LYS A O 1
ATOM 735 N N . TRP A 1 97 ? -13.952 -4.262 9.259 1.00 82.81 97 TRP A N 1
ATOM 736 C CA . TRP A 1 97 ? -12.530 -4.301 8.943 1.00 82.81 97 TRP A CA 1
ATOM 737 C C . TRP A 1 97 ? -11.937 -5.697 9.194 1.00 82.81 97 TRP A C 1
ATOM 739 O O . TRP A 1 97 ? -11.279 -6.234 8.310 1.00 82.81 97 TRP A O 1
ATOM 749 N N . VAL A 1 98 ? -12.194 -6.332 10.339 1.00 83.38 98 VAL A N 1
ATOM 750 C CA . VAL A 1 98 ? -11.649 -7.664 10.672 1.00 83.38 98 VAL A CA 1
ATOM 751 C C . VAL A 1 98 ? -12.119 -8.744 9.694 1.00 83.38 98 VAL A C 1
ATOM 753 O O . VAL A 1 98 ? -11.301 -9.551 9.264 1.00 83.38 98 VAL A O 1
ATOM 756 N N . PHE A 1 99 ? -13.397 -8.734 9.305 1.00 82.19 99 PHE A N 1
ATOM 757 C CA . PHE A 1 99 ? -14.007 -9.725 8.406 1.00 82.19 99 PHE A CA 1
ATOM 758 C C . PHE A 1 99 ? -13.814 -9.429 6.910 1.00 82.19 99 PHE A C 1
ATOM 760 O O . PHE A 1 99 ? -14.510 -9.994 6.073 1.00 82.19 99 PHE A O 1
ATOM 767 N N . HIS A 1 100 ? -12.877 -8.542 6.557 1.00 72.88 100 HIS A N 1
ATOM 768 C CA . HIS A 1 100 ? -12.586 -8.161 5.166 1.00 72.88 100 HIS A CA 1
ATOM 769 C C . HIS A 1 100 ? -13.782 -7.548 4.406 1.00 72.88 100 HIS A C 1
ATOM 771 O O . HIS A 1 100 ? -13.768 -7.489 3.179 1.00 72.88 100 HIS A O 1
ATOM 777 N N . GLU A 1 101 ? -14.776 -7.002 5.111 1.00 70.06 101 GLU A N 1
ATOM 778 C CA . GLU A 1 101 ? -15.932 -6.292 4.536 1.00 70.06 101 GLU A CA 1
ATOM 779 C C . GLU A 1 101 ? -15.694 -4.785 4.352 1.00 70.06 101 GLU A C 1
ATOM 781 O O . GLU A 1 101 ? -16.560 -4.071 3.850 1.00 70.06 101 GLU A O 1
ATOM 786 N N . ARG A 1 102 ? -14.542 -4.262 4.779 1.00 65.25 102 ARG A N 1
ATOM 787 C CA . ARG A 1 102 ? -14.125 -2.872 4.540 1.00 65.25 102 ARG A CA 1
ATOM 788 C C . ARG A 1 102 ? -12.610 -2.791 4.363 1.00 65.25 102 ARG A C 1
ATOM 790 O O . ARG A 1 102 ? -11.869 -3.488 5.052 1.00 65.25 102 ARG A O 1
ATOM 797 N N . GLY A 1 103 ? -12.130 -1.958 3.436 1.00 61.53 103 GLY A N 1
ATOM 798 C CA . GLY A 1 103 ? -10.692 -1.763 3.187 1.00 61.53 103 GLY A CA 1
ATOM 799 C C . GLY A 1 103 ? -9.981 -2.966 2.549 1.00 61.53 103 GLY A C 1
ATOM 800 O O . GLY A 1 103 ? -8.778 -3.133 2.745 1.00 61.53 103 GLY A O 1
ATOM 801 N N . HIS A 1 104 ? -10.710 -3.849 1.857 1.00 51.69 104 HIS A N 1
ATOM 802 C CA . HIS A 1 104 ? -10.158 -4.989 1.118 1.00 51.69 104 HIS A CA 1
ATOM 803 C C . HIS A 1 104 ? -9.960 -4.610 -0.357 1.00 51.69 104 HIS A C 1
ATOM 805 O O . HIS A 1 104 ? -10.904 -4.169 -1.010 1.00 51.69 104 HIS A O 1
ATOM 811 N N . LEU A 1 105 ? -8.736 -4.777 -0.863 1.00 50.84 105 LEU A N 1
ATOM 812 C CA . LEU A 1 105 ? -8.350 -4.439 -2.235 1.00 50.84 105 LEU A CA 1
ATOM 813 C C . LEU A 1 105 ? -7.954 -5.721 -2.989 1.00 50.84 105 LEU A C 1
ATOM 815 O O . LEU A 1 105 ? -7.306 -6.596 -2.412 1.00 50.84 105 LEU A O 1
ATOM 819 N N . LYS A 1 106 ? -8.333 -5.838 -4.269 1.00 42.09 106 LYS A N 1
ATOM 820 C CA . LYS A 1 106 ? -8.021 -6.982 -5.149 1.00 42.09 106 LYS A CA 1
ATOM 821 C C . LYS A 1 106 ? -7.512 -6.472 -6.501 1.00 42.09 106 LYS A C 1
ATOM 823 O O . LYS A 1 106 ? -8.078 -5.523 -7.028 1.00 42.09 106 LYS A O 1
ATOM 828 N N . VAL A 1 107 ? -6.465 -7.095 -7.049 1.00 42.59 107 VAL A N 1
ATOM 829 C CA . VAL A 1 107 ? -5.805 -6.687 -8.308 1.00 42.59 107 VAL A CA 1
ATOM 830 C C . VAL A 1 107 ? -5.882 -7.838 -9.319 1.00 42.59 107 VAL A C 1
ATOM 832 O O . VAL A 1 107 ? -5.572 -8.970 -8.954 1.00 42.59 107 VAL A O 1
ATOM 835 N N . PHE A 1 108 ? -6.298 -7.570 -10.563 1.00 39.94 108 PHE A N 1
ATOM 836 C CA . PHE A 1 108 ? -6.444 -8.580 -11.638 1.00 39.94 108 PHE A CA 1
ATOM 837 C C . PHE A 1 108 ? -5.735 -8.182 -12.949 1.00 39.94 108 PHE A C 1
ATOM 839 O O . PHE A 1 108 ? -5.113 -9.002 -13.611 1.00 39.94 108 PHE A O 1
ATOM 846 N N . SER A 1 109 ? -5.790 -6.899 -13.255 1.00 41.16 109 SER A N 1
ATOM 847 C CA . SER A 1 109 ? -4.927 -6.042 -14.082 1.00 41.16 109 SER A CA 1
ATOM 848 C C . SER A 1 109 ? -4.844 -4.732 -13.264 1.00 41.16 109 SER A C 1
ATOM 850 O O . SER A 1 109 ? -5.558 -4.679 -12.255 1.00 41.16 109 SER A O 1
ATOM 852 N N . VAL A 1 110 ? -4.011 -3.713 -13.530 1.00 53.16 110 VAL A N 1
ATOM 853 C CA . VAL A 1 110 ? -3.965 -2.534 -12.618 1.00 53.16 110 VAL A CA 1
ATOM 854 C C . VAL A 1 110 ? -5.219 -1.658 -12.772 1.00 53.16 110 VAL A C 1
ATOM 856 O O . VAL A 1 110 ? -5.208 -0.563 -13.307 1.00 53.16 110 VAL A O 1
ATOM 859 N N . GLU A 1 111 ? -6.327 -2.157 -12.250 1.00 53.91 111 GLU A N 1
ATOM 860 C CA . GLU A 1 111 ? -7.574 -1.480 -11.966 1.00 53.91 111 GLU A CA 1
ATOM 861 C C . GLU A 1 111 ? -7.815 -1.747 -10.481 1.00 53.91 111 GLU A C 1
ATOM 863 O O . GLU A 1 111 ? -8.030 -2.888 -10.057 1.00 53.91 111 GLU A O 1
ATOM 868 N N . ILE A 1 112 ? -7.664 -0.715 -9.657 1.00 56.41 112 ILE A N 1
ATOM 869 C CA . ILE A 1 1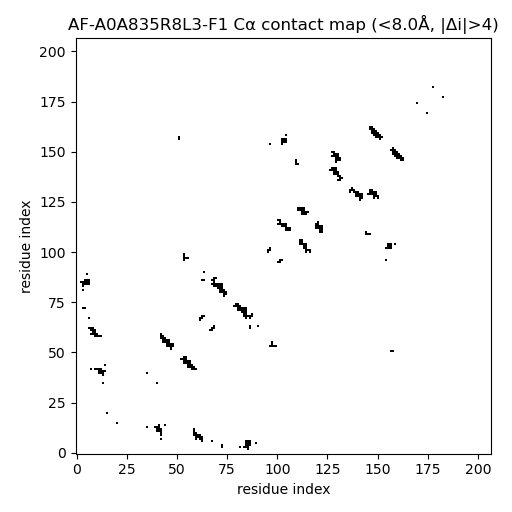12 ? -7.847 -0.845 -8.214 1.00 56.41 112 ILE A CA 1
ATOM 870 C C . ILE A 1 112 ? -9.343 -0.697 -7.944 1.00 56.41 112 ILE A C 1
ATOM 872 O O . ILE A 1 112 ? -9.946 0.292 -8.352 1.00 56.41 112 ILE A O 1
ATOM 876 N N . TYR A 1 113 ? -9.942 -1.668 -7.256 1.00 61.66 113 TYR A N 1
ATOM 877 C CA . TYR A 1 113 ? -11.339 -1.612 -6.823 1.00 61.66 113 TYR A CA 1
ATOM 878 C C . TYR A 1 113 ? -11.421 -1.584 -5.292 1.00 61.66 113 TYR A C 1
ATOM 880 O O . TYR A 1 113 ? -10.747 -2.360 -4.612 1.00 61.66 113 TYR A O 1
ATOM 888 N N . GLU A 1 114 ? -12.271 -0.714 -4.750 1.00 69.88 114 GLU A N 1
ATOM 889 C CA . GLU A 1 114 ? -12.619 -0.640 -3.332 1.00 69.88 114 GLU A CA 1
ATOM 890 C C . GLU A 1 114 ? -13.992 -1.278 -3.084 1.00 69.88 114 GLU A C 1
ATOM 892 O O . GLU A 1 114 ? -14.959 -1.067 -3.824 1.00 69.88 114 GLU A O 1
ATOM 897 N N . TRP A 1 115 ? -14.089 -2.068 -2.015 1.00 62.25 115 TRP A N 1
ATOM 898 C CA . TRP A 1 115 ? -15.350 -2.645 -1.568 1.00 62.25 115 TRP A CA 1
ATOM 899 C C . TRP A 1 115 ? -16.129 -1.663 -0.678 1.00 62.25 115 TRP A C 1
ATOM 901 O O . TRP A 1 115 ? -15.703 -1.326 0.427 1.00 62.25 115 TRP A O 1
ATOM 911 N N . SER A 1 116 ? -17.308 -1.238 -1.147 1.00 71.75 116 SER A N 1
ATOM 912 C CA . SER A 1 116 ? -18.161 -0.241 -0.476 1.00 71.75 116 SER A CA 1
ATOM 913 C C . SER A 1 116 ? -19.120 -0.839 0.574 1.00 71.75 116 SER A C 1
ATOM 915 O O . SER A 1 116 ? -20.004 -0.134 1.064 1.00 71.75 116 SER A O 1
ATOM 917 N N . GLY A 1 117 ? -19.016 -2.133 0.893 1.00 62.16 117 GLY A N 1
ATOM 918 C CA . GLY A 1 117 ? -19.958 -2.844 1.772 1.00 62.16 117 GLY A CA 1
ATOM 919 C C . GLY A 1 117 ? -21.155 -3.483 1.053 1.00 62.16 117 GLY A C 1
ATOM 920 O O . GLY A 1 117 ? -21.860 -4.285 1.652 1.00 62.16 117 GLY A O 1
ATOM 921 N N . SER A 1 118 ? -21.380 -3.165 -0.225 1.00 68.56 118 SER A N 1
ATOM 922 C CA . SER A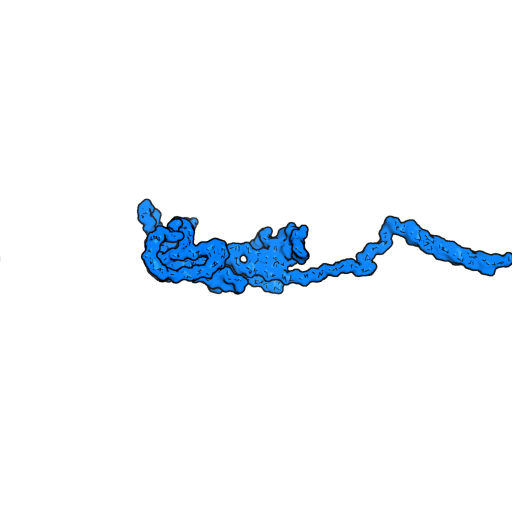 1 118 ? -22.449 -3.761 -1.050 1.00 68.56 118 SER A CA 1
ATOM 923 C C . SER A 1 118 ? -22.040 -4.054 -2.495 1.00 68.56 118 SER A C 1
ATOM 925 O O . SER A 1 118 ? -22.624 -4.920 -3.139 1.00 68.56 118 SER A O 1
ATOM 927 N N . SER A 1 119 ? -21.054 -3.328 -3.026 1.00 57.75 119 SER A N 1
ATOM 928 C CA . SER A 1 119 ? -20.582 -3.449 -4.408 1.00 57.75 119 SER A CA 1
ATOM 929 C C . SER A 1 119 ? -19.111 -3.050 -4.517 1.00 57.75 119 SER A C 1
ATOM 931 O O . SER A 1 119 ? -18.616 -2.236 -3.729 1.00 57.75 119 SER A O 1
ATOM 933 N N . TRP A 1 120 ? -18.425 -3.629 -5.503 1.00 61.22 120 TRP A N 1
ATOM 934 C CA . TRP A 1 120 ? -17.078 -3.235 -5.914 1.00 61.22 120 TRP A CA 1
ATOM 935 C C . TRP A 1 120 ? -17.150 -1.955 -6.750 1.00 61.22 120 TRP A C 1
ATOM 937 O O . TRP A 1 120 ? -17.945 -1.879 -7.685 1.00 61.22 120 TRP A O 1
ATOM 947 N N . ARG A 1 121 ? -16.342 -0.946 -6.411 1.00 72.44 121 ARG A N 1
ATOM 948 C CA . ARG A 1 121 ? -16.274 0.345 -7.118 1.00 72.44 121 ARG A CA 1
ATOM 949 C C . ARG A 1 121 ? -14.825 0.673 -7.488 1.00 72.44 121 ARG A C 1
ATOM 951 O O . ARG A 1 121 ? -13.943 0.288 -6.726 1.00 72.44 121 ARG A O 1
ATOM 958 N N . PRO A 1 122 ? -14.554 1.356 -8.614 1.00 71.12 122 PRO A N 1
ATOM 959 C CA . PRO A 1 122 ? -13.194 1.752 -8.972 1.00 71.12 122 PRO A CA 1
ATOM 960 C C . PRO A 1 122 ? -12.633 2.731 -7.932 1.00 71.12 122 PRO A C 1
ATOM 962 O O . PRO A 1 122 ? -13.310 3.674 -7.520 1.00 71.12 122 PRO A O 1
ATOM 965 N N . TYR A 1 123 ? -11.408 2.475 -7.486 1.00 65.00 123 TYR A N 1
ATOM 966 C CA . TYR A 1 123 ? -10.707 3.250 -6.472 1.00 65.00 123 TYR A CA 1
ATOM 967 C C . TYR A 1 123 ? -9.986 4.430 -7.126 1.00 65.00 123 TYR A C 1
ATOM 969 O O . TYR A 1 123 ? -9.134 4.243 -7.993 1.00 65.00 123 TYR A O 1
ATOM 977 N N . VAL A 1 124 ? -10.336 5.645 -6.701 1.00 69.38 124 VAL A N 1
ATOM 978 C CA . VAL A 1 124 ? -9.744 6.898 -7.186 1.00 69.38 124 VAL A CA 1
ATOM 979 C C . VAL A 1 124 ? -8.857 7.457 -6.079 1.00 69.38 124 VAL A C 1
ATOM 981 O O . VAL A 1 124 ? -9.356 7.821 -5.015 1.00 69.38 124 VAL A O 1
ATOM 984 N N . ALA A 1 125 ? -7.548 7.505 -6.317 1.00 62.09 125 ALA A N 1
ATOM 985 C CA . ALA A 1 125 ? -6.580 8.080 -5.391 1.00 62.09 125 ALA A CA 1
ATOM 986 C C . ALA A 1 125 ? -5.453 8.787 -6.155 1.00 62.09 125 ALA A C 1
ATOM 988 O O . ALA A 1 125 ? -4.958 8.265 -7.153 1.00 62.09 125 ALA A O 1
ATOM 989 N N . ASP A 1 126 ? -5.043 9.955 -5.657 1.00 56.09 126 ASP A N 1
ATOM 990 C CA . ASP A 1 126 ? -4.026 10.812 -6.286 1.00 56.09 126 ASP A CA 1
ATOM 991 C C . ASP A 1 126 ? -2.582 10.380 -5.951 1.00 56.09 126 ASP A C 1
ATOM 993 O O . ASP A 1 126 ? -1.623 10.869 -6.547 1.00 56.09 126 ASP A O 1
ATOM 997 N N . ASP A 1 127 ? -2.410 9.479 -4.977 1.00 53.88 127 ASP A N 1
ATOM 998 C CA . ASP A 1 127 ? -1.134 9.131 -4.340 1.00 53.88 127 ASP A CA 1
ATOM 999 C C . ASP A 1 127 ? -0.623 7.719 -4.679 1.00 53.88 127 ASP A C 1
ATOM 1001 O O . ASP A 1 127 ? 0.258 7.185 -4.000 1.00 53.88 127 ASP A O 1
ATOM 1005 N N . VAL A 1 128 ? -1.140 7.100 -5.743 1.00 59.09 128 VAL A N 1
ATOM 1006 C CA . VAL A 1 128 ? -0.672 5.783 -6.191 1.00 59.09 128 VAL A CA 1
ATOM 1007 C C . VAL A 1 128 ? 0.703 5.918 -6.847 1.00 59.09 128 VAL A C 1
ATOM 1009 O O . VAL A 1 128 ? 0.861 6.530 -7.906 1.00 59.09 128 VAL A O 1
ATOM 1012 N N . GLN A 1 129 ? 1.715 5.329 -6.211 1.00 49.84 129 GLN A N 1
ATOM 1013 C CA . GLN A 1 129 ? 3.087 5.341 -6.705 1.00 49.84 129 GLN A CA 1
ATOM 1014 C C . GLN A 1 129 ? 3.434 4.043 -7.413 1.00 49.84 129 GLN A C 1
ATOM 1016 O O . GLN A 1 129 ? 3.087 2.946 -6.965 1.00 49.84 129 GLN A O 1
ATOM 1021 N N . VAL A 1 130 ? 4.189 4.195 -8.495 1.00 54.06 130 VAL A N 1
ATOM 1022 C CA . VAL A 1 130 ? 4.729 3.082 -9.256 1.00 54.06 130 VAL A CA 1
ATOM 1023 C C . VAL A 1 130 ? 6.243 3.124 -9.242 1.00 54.06 130 VAL A C 1
ATOM 1025 O O . VAL A 1 130 ? 6.850 4.174 -9.458 1.00 54.06 130 VAL A O 1
ATOM 1028 N N . GLN A 1 131 ? 6.858 1.971 -8.993 1.00 47.22 131 GLN A N 1
ATOM 1029 C CA . GLN A 1 131 ? 8.304 1.877 -8.845 1.00 47.22 131 GLN A CA 1
ATOM 1030 C C . GLN A 1 131 ? 8.926 0.902 -9.851 1.00 47.22 131 GLN A C 1
ATOM 1032 O O . GLN A 1 131 ? 8.756 -0.312 -9.766 1.00 47.22 131 GLN A O 1
ATOM 1037 N N . PHE A 1 132 ? 9.752 1.413 -10.757 1.00 47.31 132 PHE A N 1
ATOM 1038 C CA . PHE A 1 132 ? 10.607 0.580 -11.603 1.00 47.31 132 PHE A CA 1
ATOM 1039 C C . PHE A 1 132 ? 11.887 0.228 -10.845 1.00 47.31 132 PHE A C 1
ATOM 1041 O O . PHE A 1 132 ? 12.575 1.121 -10.348 1.00 47.31 132 PHE A O 1
ATOM 1048 N N . TYR A 1 133 ? 12.214 -1.062 -10.738 1.00 47.09 133 TYR A N 1
ATOM 1049 C CA . TYR A 1 133 ? 13.440 -1.518 -10.082 1.00 47.09 133 TYR A CA 1
ATOM 1050 C C . TYR A 1 133 ? 14.426 -2.108 -11.100 1.00 47.09 133 TYR A C 1
ATOM 1052 O O . TYR A 1 133 ? 14.148 -3.091 -11.778 1.00 47.09 133 TYR A O 1
ATOM 1060 N N . MET A 1 134 ? 15.612 -1.512 -11.154 1.00 59.09 134 MET A N 1
ATOM 1061 C CA . MET A 1 134 ? 16.883 -2.230 -11.303 1.00 59.09 134 MET A CA 1
ATOM 1062 C C . MET A 1 134 ? 17.641 -1.997 -9.972 1.00 59.09 134 MET A C 1
ATOM 1064 O O . MET A 1 134 ? 17.027 -1.497 -9.035 1.00 59.09 134 MET A O 1
ATOM 1068 N N . MET A 1 135 ? 18.916 -2.353 -9.802 1.00 41.50 135 MET A N 1
ATOM 1069 C CA . MET A 1 135 ? 19.596 -2.418 -8.479 1.00 41.50 135 MET A CA 1
ATOM 1070 C C . MET A 1 135 ? 19.518 -1.170 -7.545 1.00 41.50 135 MET A C 1
ATOM 1072 O O . MET A 1 135 ? 19.793 -1.319 -6.360 1.00 41.50 135 MET A O 1
ATOM 1076 N N . SER A 1 136 ? 19.101 0.013 -8.024 1.00 35.44 136 SER A N 1
ATOM 1077 C CA . SER A 1 136 ? 18.651 1.170 -7.220 1.00 35.44 136 SER A CA 1
ATOM 1078 C C . SER A 1 136 ? 17.525 1.932 -7.948 1.00 35.44 136 SER A C 1
ATOM 1080 O O . SER A 1 136 ? 17.528 1.962 -9.182 1.00 35.44 136 SER A O 1
ATOM 1082 N N . PRO A 1 137 ? 16.565 2.561 -7.233 1.00 39.59 137 PRO A N 1
ATOM 1083 C CA . PRO A 1 137 ? 15.425 3.241 -7.852 1.00 39.59 137 PRO A CA 1
ATOM 1084 C C . PRO A 1 137 ? 15.882 4.511 -8.582 1.00 39.59 137 PRO A C 1
ATOM 1086 O O . PRO A 1 137 ? 16.383 5.438 -7.952 1.00 39.59 137 PRO A O 1
ATOM 1089 N N . TYR A 1 138 ? 15.717 4.557 -9.907 1.00 50.06 138 TYR A N 1
ATOM 1090 C CA . TYR A 1 138 ? 16.235 5.663 -10.728 1.00 50.06 138 TYR A CA 1
ATOM 1091 C C . TYR A 1 138 ? 15.181 6.723 -11.100 1.00 50.06 138 TYR A C 1
ATOM 1093 O O . TYR A 1 138 ? 15.553 7.810 -11.529 1.00 50.06 138 TYR A O 1
ATOM 1101 N N . VAL A 1 139 ? 13.876 6.459 -10.927 1.00 49.72 139 VAL A N 1
ATOM 1102 C CA . VAL A 1 139 ? 12.795 7.417 -11.242 1.00 49.72 139 VAL A CA 1
ATOM 1103 C C . VAL A 1 139 ? 11.589 7.202 -10.317 1.00 49.72 139 VAL A C 1
ATOM 1105 O O . VAL A 1 139 ? 11.081 6.087 -10.219 1.00 49.72 139 VAL A O 1
ATOM 1108 N N . LEU A 1 140 ? 11.103 8.277 -9.683 1.00 48.78 140 LEU A N 1
ATOM 1109 C CA . LEU A 1 140 ? 9.801 8.341 -9.006 1.00 48.78 140 LEU A CA 1
ATOM 1110 C C . LEU A 1 140 ? 8.831 9.130 -9.898 1.00 48.78 140 LEU A C 1
ATOM 1112 O O . LEU A 1 140 ? 9.116 10.277 -10.244 1.00 48.78 140 LEU A O 1
ATOM 1116 N N . LYS A 1 141 ? 7.701 8.531 -10.289 1.00 50.25 141 LYS A N 1
ATOM 1117 C CA . LYS A 1 141 ? 6.624 9.205 -11.033 1.00 50.25 141 LYS A CA 1
ATOM 1118 C C . LYS A 1 141 ? 5.262 8.805 -10.465 1.00 50.25 141 LYS A C 1
ATOM 1120 O O . LYS A 1 141 ? 5.037 7.633 -10.176 1.00 50.25 141 LYS A O 1
ATOM 1125 N N . ASN A 1 142 ? 4.357 9.777 -10.358 1.00 49.50 142 ASN A N 1
ATOM 1126 C CA . ASN A 1 142 ? 2.936 9.520 -10.128 1.00 49.50 142 ASN A CA 1
ATOM 1127 C C . ASN A 1 142 ? 2.356 9.018 -11.451 1.00 49.50 142 ASN A C 1
ATOM 1129 O O . ASN A 1 142 ? 2.478 9.704 -12.469 1.00 49.50 142 ASN A O 1
ATOM 1133 N N . LEU A 1 143 ? 1.815 7.803 -11.462 1.00 50.56 143 LEU A N 1
ATOM 1134 C CA . LEU A 1 143 ? 1.380 7.161 -12.697 1.00 50.56 143 LEU A CA 1
ATOM 1135 C C . LEU A 1 143 ? -0.138 7.295 -12.872 1.00 50.56 143 LEU A C 1
ATOM 1137 O O . LEU A 1 143 ? -0.885 6.929 -11.966 1.00 50.56 143 LEU A O 1
ATOM 1141 N N . PRO A 1 144 ? -0.614 7.730 -14.051 1.00 50.41 144 PRO A N 1
ATOM 1142 C CA . PRO A 1 144 ? -1.890 7.271 -14.566 1.00 50.41 144 PRO A CA 1
ATOM 1143 C C . PRO A 1 144 ? -1.700 5.831 -15.057 1.00 50.41 144 PRO A C 1
ATOM 1145 O O . PRO A 1 144 ? -1.272 5.626 -16.182 1.00 50.41 144 PRO A O 1
ATOM 1148 N N . THR A 1 145 ? -2.007 4.871 -14.183 1.00 51.88 145 THR A N 1
ATOM 1149 C CA . THR A 1 145 ? -2.223 3.439 -14.469 1.00 51.88 145 THR A CA 1
ATOM 1150 C C . THR A 1 145 ? -1.045 2.648 -15.078 1.00 51.88 145 THR A C 1
ATOM 1152 O O . THR A 1 145 ? -0.346 3.088 -15.977 1.00 51.88 145 THR A O 1
ATOM 1155 N N . ASP A 1 146 ? -0.874 1.418 -14.584 1.00 51.53 146 ASP A N 1
ATOM 1156 C CA . ASP A 1 146 ? 0.052 0.381 -15.069 1.00 51.53 146 ASP A CA 1
ATOM 1157 C C . ASP A 1 146 ? 1.560 0.663 -14.947 1.00 51.53 146 ASP A C 1
ATOM 1159 O O . ASP A 1 146 ? 2.245 1.014 -15.895 1.00 51.53 146 ASP A O 1
ATOM 1163 N N . GLU A 1 147 ? 2.105 0.394 -13.760 1.00 51.66 147 GLU A N 1
ATOM 1164 C CA . GLU A 1 147 ? 3.200 -0.565 -13.522 1.00 51.66 147 GLU A CA 1
ATOM 1165 C C . GLU A 1 147 ? 3.412 -0.655 -11.995 1.00 51.66 147 GLU A C 1
ATOM 1167 O O . GLU A 1 147 ? 2.708 0.008 -11.250 1.00 51.66 147 GLU A O 1
ATOM 1172 N N . LYS A 1 148 ? 4.265 -1.548 -11.486 1.00 46.22 148 LYS A N 1
ATOM 1173 C CA . LYS A 1 148 ? 4.415 -1.949 -10.062 1.00 46.22 148 LYS A CA 1
ATOM 1174 C C . LYS A 1 148 ? 3.853 -0.995 -8.977 1.00 46.22 148 LYS A C 1
ATOM 1176 O O . LYS A 1 148 ? 4.535 -0.053 -8.582 1.00 46.22 148 LYS A O 1
ATOM 1181 N N . VAL A 1 149 ? 2.690 -1.327 -8.405 1.00 56.25 149 VAL A N 1
ATOM 1182 C CA . VAL A 1 149 ? 2.079 -0.601 -7.275 1.00 56.25 149 VAL A CA 1
ATOM 1183 C C . VAL A 1 149 ? 2.471 -1.264 -5.953 1.00 56.25 149 VAL A C 1
ATOM 1185 O O . VAL A 1 149 ? 2.168 -2.439 -5.722 1.00 56.25 149 VAL A O 1
ATOM 1188 N N . GLU A 1 150 ? 3.126 -0.505 -5.077 1.00 54.81 150 GLU A N 1
ATOM 1189 C CA . GLU A 1 150 ? 3.254 -0.835 -3.658 1.00 54.81 150 GLU A CA 1
ATOM 1190 C C . GLU A 1 150 ? 2.360 0.121 -2.871 1.00 54.81 150 GLU A C 1
ATOM 1192 O O . GLU A 1 150 ? 2.670 1.300 -2.716 1.00 54.81 150 GLU A O 1
ATOM 1197 N N . TYR A 1 151 ? 1.214 -0.384 -2.410 1.00 52.78 151 TYR A N 1
ATOM 1198 C CA . TYR A 1 151 ? 0.267 0.411 -1.634 1.00 52.78 151 TYR A CA 1
ATOM 1199 C C . TYR A 1 151 ? 0.277 -0.050 -0.180 1.00 52.78 151 TYR A C 1
ATOM 1201 O O . TYR A 1 151 ? -0.241 -1.119 0.159 1.00 52.78 151 TYR A O 1
ATOM 1209 N N . GLN A 1 152 ? 0.883 0.766 0.683 1.00 54.50 152 GLN A N 1
ATOM 1210 C CA . GLN A 1 152 ? 0.900 0.567 2.128 1.00 54.50 152 GLN A CA 1
ATOM 1211 C C . GLN A 1 152 ? 0.240 1.764 2.812 1.00 54.50 152 GLN A C 1
ATOM 1213 O O . GLN A 1 152 ? 0.875 2.782 3.076 1.00 54.50 152 GLN A O 1
ATOM 1218 N N . ARG A 1 153 ? -1.056 1.636 3.114 1.00 55.34 153 ARG A N 1
ATOM 1219 C CA . ARG A 1 153 ? -1.799 2.625 3.900 1.00 55.34 153 ARG A CA 1
ATOM 1220 C C . ARG A 1 153 ? -2.420 1.971 5.122 1.00 55.34 153 ARG A C 1
ATOM 1222 O O . ARG A 1 153 ? -2.948 0.862 5.045 1.00 55.34 153 ARG A O 1
ATOM 1229 N N . LEU A 1 154 ? -2.373 2.676 6.251 1.00 53.00 154 LEU A N 1
ATOM 1230 C CA . LEU A 1 154 ? -2.976 2.206 7.495 1.00 53.00 154 LEU A CA 1
ATOM 1231 C C . LEU A 1 154 ? -4.468 1.899 7.280 1.00 53.00 154 LEU A C 1
ATOM 1233 O O . LEU A 1 154 ? -5.212 2.747 6.791 1.00 53.00 154 LEU A O 1
ATOM 1237 N N . GLY A 1 155 ? -4.897 0.692 7.655 1.00 53.12 155 GLY A N 1
ATOM 1238 C CA . GLY A 1 155 ? -6.295 0.261 7.554 1.00 53.12 155 GLY A CA 1
ATOM 1239 C C . GLY A 1 155 ? -6.701 -0.381 6.220 1.00 53.12 155 GLY A C 1
ATOM 1240 O O . GLY A 1 155 ? -7.831 -0.857 6.124 1.00 53.12 155 GLY A O 1
ATOM 1241 N N . TYR A 1 156 ? -5.810 -0.476 5.231 1.00 58.50 156 TYR A N 1
ATOM 1242 C CA . TYR A 1 156 ? -6.067 -1.174 3.965 1.00 58.50 156 TYR A CA 1
ATOM 1243 C C . TYR A 1 156 ? -5.209 -2.439 3.827 1.00 58.50 156 TYR A C 1
ATOM 1245 O O . TYR A 1 156 ? -4.124 -2.554 4.397 1.00 58.50 156 TYR A O 1
ATOM 1253 N N . THR A 1 157 ? -5.694 -3.410 3.050 1.00 48.94 157 THR A N 1
ATOM 1254 C CA . THR A 1 157 ? -4.896 -4.575 2.630 1.00 48.94 157 THR A CA 1
ATOM 1255 C C . THR A 1 157 ? -3.623 -4.106 1.920 1.00 48.94 157 THR A C 1
ATOM 1257 O O . THR A 1 157 ? -3.715 -3.289 1.005 1.00 48.94 157 THR A O 1
ATOM 1260 N N . SER A 1 158 ? -2.449 -4.617 2.310 1.00 55.72 158 SER A N 1
ATOM 1261 C CA . SER A 1 158 ? -1.210 -4.287 1.606 1.00 55.72 158 SER A CA 1
ATOM 1262 C C . SER A 1 158 ? -1.170 -5.054 0.289 1.00 55.72 158 SER A C 1
ATOM 1264 O O . SER A 1 158 ? -1.362 -6.275 0.244 1.00 55.72 158 SER A O 1
ATOM 1266 N N . LEU A 1 159 ? -0.959 -4.315 -0.795 1.00 54.66 159 LEU A N 1
ATOM 1267 C CA . LEU A 1 159 ? -0.853 -4.862 -2.139 1.00 54.66 159 LEU A CA 1
ATOM 1268 C C . LEU A 1 159 ? 0.556 -4.622 -2.662 1.00 54.66 159 LEU A C 1
ATOM 1270 O O . LEU A 1 159 ? 1.062 -3.501 -2.630 1.00 54.66 159 LEU A O 1
ATOM 1274 N N . SER A 1 160 ? 1.171 -5.698 -3.142 1.00 52.91 160 SER A N 1
ATOM 1275 C CA . SER A 1 160 ? 2.459 -5.673 -3.820 1.00 52.91 160 SER A CA 1
ATOM 1276 C C . SER A 1 160 ? 2.305 -6.459 -5.114 1.00 52.91 160 SER A C 1
ATOM 1278 O O . SER A 1 160 ? 2.188 -7.685 -5.091 1.00 52.91 160 SER A O 1
ATOM 1280 N N . LEU A 1 161 ? 2.236 -5.749 -6.240 1.00 53.47 161 LEU A N 1
ATOM 1281 C CA . LEU A 1 161 ? 2.255 -6.357 -7.567 1.00 53.47 161 LEU A CA 1
ATOM 1282 C C . LEU A 1 161 ? 3.579 -5.997 -8.236 1.00 53.47 161 LEU A C 1
ATOM 1284 O O . LEU A 1 161 ? 3.784 -4.845 -8.603 1.00 53.47 161 LEU A O 1
ATOM 1288 N N . SER A 1 162 ? 4.471 -6.970 -8.423 1.00 52.28 162 SER A N 1
ATOM 1289 C CA . SER A 1 162 ? 5.698 -6.791 -9.206 1.00 52.28 162 SER A CA 1
ATOM 1290 C C . SER A 1 162 ? 5.610 -7.542 -10.526 1.00 52.28 162 SER A C 1
ATOM 1292 O O . SER A 1 162 ? 5.585 -8.772 -10.541 1.00 52.28 162 SER A O 1
ATOM 1294 N N . LYS A 1 163 ? 5.609 -6.803 -11.635 1.00 56.41 163 LYS A N 1
ATOM 1295 C CA . LYS A 1 163 ? 5.768 -7.361 -12.978 1.00 56.41 163 LYS A CA 1
ATOM 1296 C C . LYS A 1 163 ? 7.221 -7.179 -13.401 1.00 56.41 163 LYS A C 1
ATOM 1298 O O . LYS A 1 163 ? 7.695 -6.052 -13.506 1.00 56.41 163 LYS A O 1
ATOM 1303 N N . GLN A 1 164 ? 7.934 -8.282 -13.606 1.00 52.66 164 GLN A N 1
ATOM 1304 C CA . GLN A 1 164 ? 9.291 -8.242 -14.139 1.00 52.66 164 GLN A CA 1
ATOM 1305 C C . GLN A 1 164 ? 9.212 -8.119 -15.659 1.00 52.66 164 GLN A C 1
ATOM 1307 O O . GLN A 1 164 ? 8.653 -8.991 -16.322 1.00 52.66 164 GLN A O 1
ATOM 1312 N N . ILE A 1 165 ? 9.764 -7.037 -16.204 1.00 53.59 165 ILE A N 1
ATOM 1313 C CA . ILE A 1 165 ? 9.796 -6.799 -17.648 1.00 53.59 16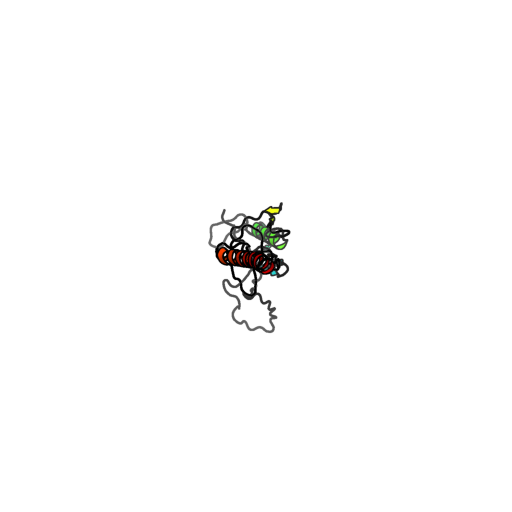5 ILE A CA 1
ATOM 1314 C C . ILE A 1 165 ? 11.260 -6.765 -18.081 1.00 53.59 165 ILE A C 1
ATOM 1316 O O . ILE A 1 165 ? 12.016 -5.923 -17.591 1.00 53.59 165 ILE A O 1
ATOM 1320 N N . PRO A 1 166 ? 11.699 -7.686 -18.954 1.00 49.97 166 PRO A N 1
ATOM 1321 C CA . PRO A 1 166 ? 13.054 -7.651 -19.475 1.00 49.97 166 PRO A CA 1
ATOM 1322 C C . PRO A 1 166 ? 13.190 -6.499 -20.476 1.00 49.97 166 PRO A C 1
ATOM 1324 O O . PRO A 1 166 ? 12.498 -6.462 -21.493 1.00 49.97 166 PRO A O 1
ATOM 1327 N N . VAL A 1 167 ? 14.108 -5.570 -20.208 1.00 61.91 167 VAL A N 1
ATOM 1328 C CA . VAL A 1 167 ? 14.506 -4.547 -21.183 1.00 61.91 167 V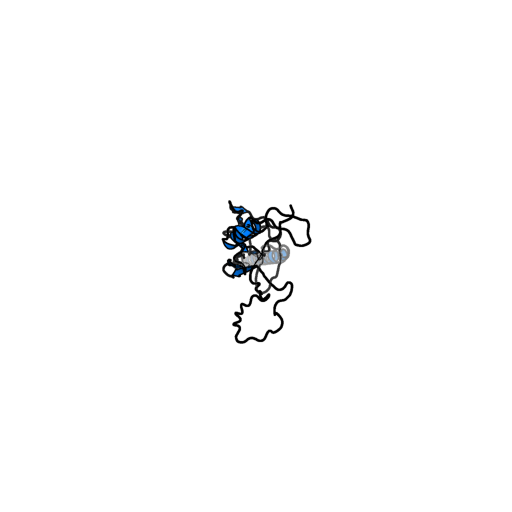AL A CA 1
ATOM 1329 C C . VAL A 1 167 ? 15.586 -5.149 -22.074 1.00 61.91 167 VAL A C 1
ATOM 1331 O O . VAL A 1 167 ? 16.672 -5.483 -21.599 1.00 61.91 167 VAL A O 1
ATOM 1334 N N . ARG A 1 168 ? 15.287 -5.315 -23.364 1.00 70.06 168 ARG A N 1
ATOM 1335 C CA . ARG A 1 168 ? 16.270 -5.768 -24.356 1.00 70.06 168 ARG A CA 1
ATOM 1336 C C . ARG A 1 168 ? 16.988 -4.561 -24.986 1.00 70.06 168 ARG A C 1
ATOM 1338 O O . ARG A 1 168 ? 16.315 -3.568 -25.261 1.00 70.06 168 ARG A O 1
ATOM 1345 N N . PRO A 1 169 ? 18.309 -4.623 -25.239 1.00 75.88 169 PRO A N 1
ATOM 1346 C CA . PRO A 1 169 ? 19.000 -3.627 -26.058 1.00 75.88 169 PRO A CA 1
ATOM 1347 C C . PRO A 1 169 ? 18.456 -3.587 -27.491 1.00 75.88 169 PRO A C 1
ATOM 1349 O O . PRO A 1 169 ? 17.853 -4.561 -27.953 1.00 75.88 169 PRO A O 1
ATOM 1352 N N . PHE A 1 170 ? 18.712 -2.484 -28.198 1.00 75.69 170 PHE A N 1
ATOM 1353 C CA . PHE A 1 170 ? 18.327 -2.352 -29.600 1.00 75.69 170 PHE A CA 1
ATOM 1354 C C . PHE A 1 170 ? 18.964 -3.442 -30.464 1.00 75.69 170 PHE A C 1
ATOM 1356 O O . PHE A 1 170 ? 20.151 -3.753 -30.351 1.00 75.69 170 PHE A O 1
ATOM 1363 N N . SER A 1 171 ? 18.154 -4.017 -31.344 1.00 76.12 171 SER A N 1
ATOM 1364 C CA . SER A 1 171 ? 18.608 -4.942 -32.377 1.00 76.12 171 SER A CA 1
ATOM 1365 C C . SER A 1 171 ? 19.256 -4.177 -33.537 1.00 76.12 171 SER A C 1
ATOM 1367 O O . SER A 1 171 ? 18.998 -2.994 -33.746 1.00 76.12 171 SER A O 1
ATOM 1369 N N . HIS A 1 172 ? 20.088 -4.848 -34.341 1.00 84.12 172 HIS A N 1
ATOM 1370 C CA . HIS A 1 172 ? 20.822 -4.207 -35.447 1.00 84.12 172 HIS A CA 1
ATOM 1371 C C . HIS A 1 172 ? 19.915 -3.502 -36.482 1.00 84.12 172 HIS A C 1
ATOM 1373 O O . HIS A 1 172 ? 20.333 -2.553 -37.138 1.00 84.12 172 HIS A O 1
ATOM 1379 N N . ASN A 1 173 ? 18.663 -3.938 -36.615 1.00 83.56 173 ASN A N 1
ATOM 1380 C CA . ASN A 1 173 ? 17.654 -3.360 -37.504 1.00 83.56 173 ASN A CA 1
ATOM 1381 C C . ASN A 1 173 ? 16.859 -2.189 -36.892 1.00 83.56 173 ASN A C 1
ATOM 1383 O O . ASN A 1 173 ? 16.046 -1.597 -37.594 1.00 83.56 173 ASN A O 1
ATOM 1387 N N . GLU A 1 174 ? 17.066 -1.877 -35.613 1.00 82.69 174 GLU A N 1
ATOM 1388 C CA . GLU A 1 174 ? 16.365 -0.808 -34.886 1.00 82.69 174 GLU A CA 1
ATOM 1389 C C . GLU A 1 174 ? 17.195 0.487 -34.811 1.00 82.69 174 GLU A C 1
ATOM 1391 O O . GLU A 1 174 ? 16.706 1.504 -34.325 1.00 82.69 174 GLU A O 1
ATOM 1396 N N . TYR A 1 175 ? 18.438 0.472 -35.310 1.00 85.75 175 TYR A N 1
ATOM 1397 C CA . TYR A 1 175 ? 19.252 1.680 -35.442 1.00 85.75 175 TYR A CA 1
ATOM 1398 C C . TYR A 1 175 ? 18.733 2.582 -36.565 1.00 85.75 175 TYR A C 1
ATOM 1400 O O . TYR A 1 175 ? 18.282 2.118 -37.615 1.00 85.75 175 TYR A O 1
ATOM 1408 N N . GLU A 1 176 ? 18.857 3.891 -36.359 1.00 87.50 176 GLU A N 1
ATOM 1409 C CA . GLU A 1 176 ? 18.505 4.890 -37.361 1.00 87.50 176 GLU A CA 1
ATOM 1410 C C . GLU A 1 176 ? 19.379 4.732 -38.618 1.00 87.50 176 GLU A C 1
ATOM 1412 O O . GLU A 1 176 ? 20.608 4.639 -38.549 1.00 87.50 176 GLU A O 1
ATOM 1417 N N . ARG A 1 177 ? 18.736 4.677 -39.790 1.00 90.12 177 ARG A N 1
ATOM 1418 C CA . ARG A 1 177 ? 19.402 4.559 -41.094 1.00 90.12 177 ARG A CA 1
ATOM 1419 C C . ARG A 1 177 ? 19.335 5.896 -41.820 1.00 90.12 177 ARG A C 1
ATOM 1421 O O . ARG A 1 177 ? 18.342 6.603 -41.710 1.00 90.12 177 ARG A O 1
ATOM 1428 N N . PHE A 1 178 ? 20.356 6.180 -42.628 1.00 89.38 178 PHE A N 1
ATOM 1429 C CA . PHE A 1 178 ? 20.452 7.396 -43.445 1.00 89.38 178 PHE A CA 1
ATOM 1430 C C . PHE A 1 178 ? 20.552 8.687 -42.628 1.00 89.38 178 PHE A C 1
ATOM 1432 O O . PHE A 1 178 ? 19.876 9.675 -42.907 1.00 89.38 178 PHE A O 1
ATOM 1439 N N . ILE A 1 179 ? 21.456 8.694 -41.647 1.00 90.31 17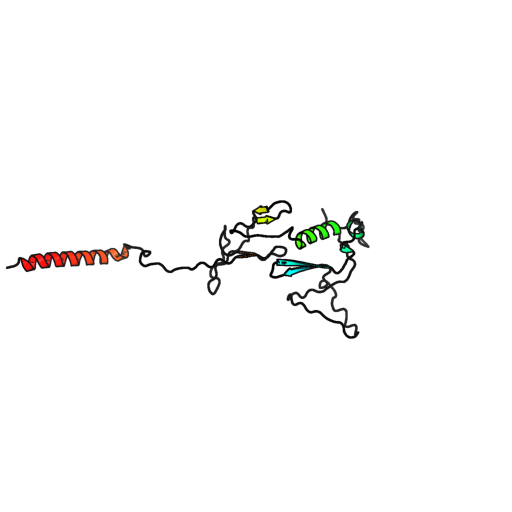9 ILE A N 1
ATOM 1440 C CA . ILE A 1 179 ? 21.744 9.901 -40.875 1.00 90.31 179 ILE A CA 1
ATOM 1441 C C . ILE A 1 179 ? 22.337 10.993 -41.796 1.00 90.31 179 ILE A C 1
ATOM 1443 O O . ILE A 1 179 ? 23.301 10.716 -42.522 1.00 90.31 179 ILE A O 1
ATOM 1447 N N . PRO A 1 180 ? 21.820 12.239 -41.772 1.00 90.69 180 PRO A N 1
ATOM 1448 C CA . PRO A 1 180 ? 22.299 13.321 -42.642 1.00 90.69 180 PRO A CA 1
ATOM 1449 C C . PRO A 1 180 ? 23.796 13.611 -42.486 1.00 90.69 180 PRO A C 1
ATOM 1451 O O . PRO A 1 180 ? 24.491 13.904 -43.457 1.00 90.69 180 PRO A O 1
ATOM 1454 N N . ALA A 1 181 ? 24.319 13.450 -41.267 1.00 92.19 181 ALA A N 1
ATOM 1455 C CA . ALA A 1 181 ? 25.736 13.626 -40.965 1.00 92.19 181 ALA A CA 1
ATOM 1456 C C . ALA A 1 181 ? 26.651 12.623 -41.701 1.00 92.19 181 ALA A C 1
ATOM 1458 O O . ALA A 1 181 ? 27.839 12.892 -41.860 1.00 92.19 181 ALA A O 1
ATOM 1459 N N . ALA A 1 182 ? 26.119 11.486 -42.170 1.00 93.50 182 ALA A N 1
ATOM 1460 C CA . ALA A 1 182 ? 26.891 10.465 -42.877 1.00 93.50 182 ALA A CA 1
ATOM 1461 C C . ALA A 1 182 ? 26.793 10.544 -44.412 1.00 93.50 182 ALA A C 1
ATOM 1463 O O . ALA A 1 182 ? 27.406 9.727 -45.102 1.00 93.50 182 ALA A O 1
ATOM 1464 N N . PHE A 1 183 ? 26.081 11.530 -44.972 1.00 92.69 183 PHE A N 1
ATOM 1465 C CA . PHE A 1 183 ? 25.948 11.696 -46.427 1.00 92.69 183 PHE A CA 1
ATOM 1466 C C . PHE A 1 183 ? 27.280 11.763 -47.195 1.00 92.69 183 PHE A C 1
ATOM 1468 O O . PHE A 1 183 ? 27.362 11.118 -48.245 1.00 92.69 183 PHE A O 1
ATOM 1475 N N . PRO A 1 184 ? 28.345 12.425 -46.693 1.00 95.56 184 PRO A N 1
ATOM 1476 C CA . PRO A 1 184 ? 29.646 12.404 -47.362 1.00 95.56 184 PRO A CA 1
ATOM 1477 C C . PRO A 1 184 ? 30.210 10.987 -47.547 1.00 95.56 184 PRO A C 1
ATOM 1479 O O . PRO A 1 184 ? 30.780 10.682 -48.592 1.00 95.56 184 PRO A O 1
ATOM 1482 N N . TYR A 1 185 ? 30.006 10.096 -46.571 1.00 95.00 185 TYR A N 1
ATOM 1483 C CA . TYR A 1 185 ? 30.501 8.718 -46.629 1.00 95.00 185 TYR A CA 1
ATOM 1484 C C . TYR A 1 185 ? 29.693 7.860 -47.602 1.00 95.00 185 TYR A C 1
ATOM 1486 O O . TYR A 1 185 ? 30.282 7.121 -48.389 1.00 95.00 185 TYR A O 1
ATOM 1494 N N . TYR A 1 186 ? 28.362 7.997 -47.611 1.00 94.44 186 TYR A N 1
ATOM 1495 C CA . TYR A 1 186 ? 27.524 7.310 -48.598 1.00 94.44 186 TYR A CA 1
ATOM 1496 C C . TYR A 1 186 ? 27.901 7.730 -50.026 1.00 94.44 186 TYR A C 1
ATOM 1498 O O . TYR A 1 186 ? 28.079 6.876 -50.893 1.00 94.44 186 TYR A O 1
ATOM 1506 N N . GLY A 1 187 ? 28.095 9.033 -50.256 1.00 95.62 187 GLY A N 1
ATOM 1507 C CA . GLY A 1 187 ? 28.523 9.563 -51.551 1.00 95.62 187 GLY A CA 1
ATOM 1508 C C . GLY A 1 187 ? 29.901 9.053 -51.981 1.00 95.62 187 GLY A C 1
ATOM 1509 O O . GLY A 1 187 ? 30.070 8.644 -53.129 1.00 95.62 187 GLY A O 1
ATOM 1510 N N . ALA A 1 188 ? 30.868 9.006 -51.059 1.00 95.44 188 ALA A N 1
ATOM 1511 C CA . ALA A 1 188 ? 32.212 8.506 -51.342 1.00 95.44 188 ALA A CA 1
ATOM 1512 C C . ALA A 1 188 ? 32.208 7.038 -51.804 1.00 95.44 188 ALA A C 1
ATOM 1514 O O . ALA A 1 188 ? 32.866 6.713 -52.791 1.00 95.44 188 ALA A O 1
ATOM 1515 N N . SER A 1 189 ? 31.433 6.161 -51.153 1.00 94.81 189 SER A N 1
ATOM 1516 C CA . SER A 1 189 ? 31.328 4.748 -51.548 1.00 94.81 189 SER A CA 1
ATOM 1517 C C . SER A 1 189 ? 30.724 4.559 -52.942 1.00 94.81 189 SER A C 1
ATOM 1519 O O . SER A 1 189 ? 31.206 3.732 -53.713 1.00 94.81 189 SER A O 1
ATOM 1521 N N . PHE A 1 190 ? 29.700 5.337 -53.307 1.00 96.19 190 PHE A N 1
ATOM 1522 C CA . PHE A 1 190 ? 29.165 5.294 -54.672 1.00 96.19 190 PHE A CA 1
ATOM 1523 C C . PHE A 1 190 ? 30.160 5.861 -55.691 1.00 96.19 190 PHE A C 1
ATOM 1525 O O . PHE A 1 190 ? 30.311 5.305 -56.780 1.00 96.19 190 PHE A O 1
ATOM 1532 N N . SER A 1 191 ? 30.890 6.920 -55.330 1.00 96.94 191 SER A N 1
ATOM 1533 C CA . SER A 1 191 ? 31.902 7.525 -56.198 1.00 96.94 191 SER A CA 1
ATOM 1534 C C . SER A 1 191 ? 33.043 6.560 -56.531 1.00 96.94 191 SER A C 1
ATOM 1536 O O . SER A 1 191 ? 33.480 6.520 -57.681 1.00 96.94 191 SER A O 1
ATOM 1538 N N . THR A 1 192 ? 33.534 5.774 -55.567 1.00 96.44 192 THR A N 1
ATOM 1539 C CA . THR A 1 192 ? 34.605 4.794 -55.822 1.00 96.44 192 THR A CA 1
ATOM 1540 C C . THR A 1 192 ? 34.129 3.651 -56.712 1.00 96.44 192 THR A C 1
ATOM 1542 O O . THR A 1 192 ? 34.866 3.220 -57.597 1.00 96.44 192 THR A O 1
ATOM 1545 N N . MET A 1 193 ? 32.882 3.205 -56.540 1.00 97.50 193 MET A N 1
ATOM 1546 C CA . MET A 1 193 ? 32.279 2.145 -57.351 1.00 97.50 193 MET A CA 1
ATOM 1547 C C . MET A 1 193 ? 32.134 2.569 -58.822 1.00 97.50 193 MET A C 1
ATOM 1549 O O . MET A 1 193 ? 32.503 1.816 -59.724 1.00 97.50 193 MET A O 1
ATOM 1553 N N . VAL A 1 194 ? 31.687 3.807 -59.068 1.00 97.56 194 VAL A N 1
ATOM 1554 C CA . VAL A 1 194 ? 31.615 4.397 -60.418 1.00 97.56 194 VAL A CA 1
ATOM 1555 C C . VAL A 1 194 ? 33.010 4.605 -61.010 1.00 97.56 194 VAL A C 1
ATOM 1557 O O . VAL A 1 194 ? 33.246 4.250 -62.164 1.00 97.56 194 VAL A O 1
ATOM 1560 N N . GLY A 1 195 ? 33.954 5.132 -60.224 1.00 97.00 195 GLY A N 1
ATOM 1561 C CA . GLY A 1 195 ? 35.333 5.342 -60.666 1.00 97.0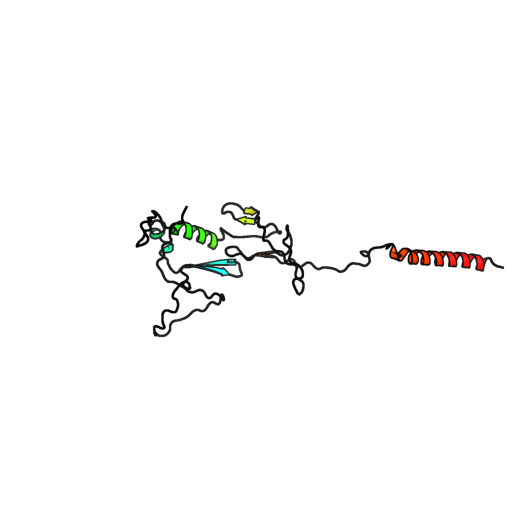0 195 GLY A CA 1
ATOM 1562 C C . GLY A 1 195 ? 36.015 4.044 -61.100 1.00 97.00 195 GLY A C 1
ATOM 1563 O O . GLY A 1 195 ? 36.620 3.995 -62.168 1.00 97.00 195 GLY A O 1
ATOM 1564 N N . PHE A 1 196 ? 35.855 2.972 -60.321 1.00 96.94 196 PHE A N 1
ATOM 1565 C CA . PHE A 1 196 ? 36.391 1.654 -60.658 1.00 96.94 196 PHE A CA 1
ATOM 1566 C C . PHE A 1 196 ? 35.754 1.071 -61.925 1.00 96.94 196 PHE A C 1
ATOM 1568 O O . PHE A 1 196 ? 36.450 0.485 -62.756 1.00 96.94 196 PHE A O 1
ATOM 1575 N N . PHE A 1 197 ? 34.446 1.267 -62.112 1.00 96.38 197 PHE A N 1
ATOM 1576 C CA . PHE A 1 197 ? 33.753 0.824 -63.319 1.00 96.38 197 PHE A CA 1
ATOM 1577 C C . PHE A 1 197 ? 34.294 1.526 -64.573 1.00 96.38 197 PHE A C 1
ATOM 1579 O O . PHE A 1 197 ? 34.665 0.862 -65.540 1.00 96.38 197 PHE A O 1
ATOM 1586 N N . ILE A 1 198 ? 34.421 2.858 -64.534 1.00 96.19 198 ILE A N 1
ATOM 1587 C CA . ILE A 1 198 ? 34.983 3.643 -65.644 1.00 96.19 198 ILE A CA 1
ATOM 1588 C C . ILE A 1 198 ? 36.434 3.238 -65.906 1.00 96.19 198 ILE A C 1
ATOM 1590 O O . ILE A 1 198 ? 36.803 3.006 -67.055 1.0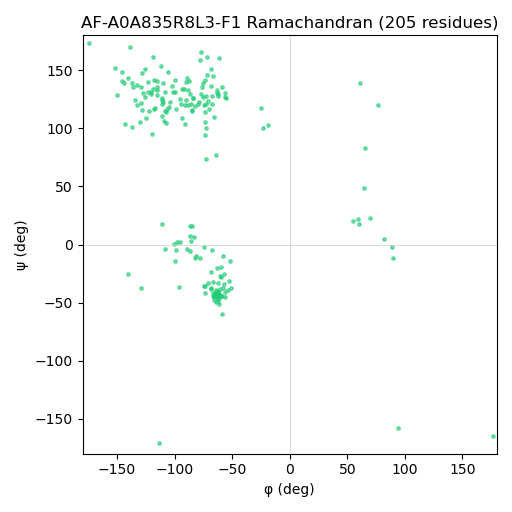0 96.19 198 ILE A O 1
ATOM 1594 N N . PHE A 1 199 ? 37.243 3.108 -64.851 1.00 95.50 199 PHE A N 1
ATOM 1595 C CA . PHE A 1 199 ? 38.630 2.669 -64.965 1.00 95.50 199 PHE A CA 1
ATOM 1596 C C . PHE A 1 199 ? 38.733 1.311 -65.660 1.00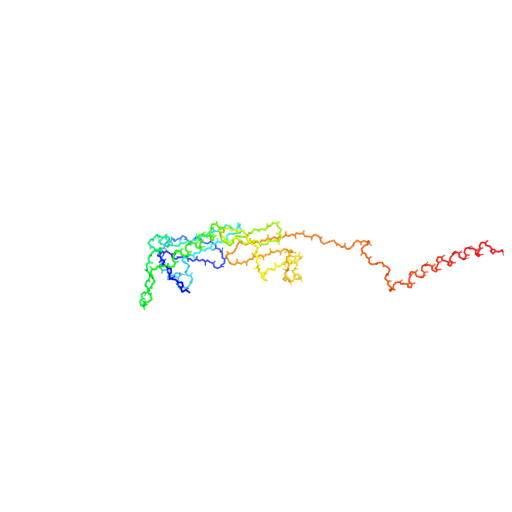 95.50 199 PHE A C 1
ATOM 1598 O O . PHE A 1 199 ? 39.540 1.159 -66.569 1.00 95.50 199 PHE A O 1
ATOM 1605 N N . THR A 1 200 ? 37.885 0.350 -65.291 1.00 96.00 200 THR A N 1
ATOM 1606 C CA . THR A 1 200 ? 37.893 -0.996 -65.879 1.00 96.00 200 THR A CA 1
ATOM 1607 C C . THR A 1 200 ? 37.567 -0.956 -67.371 1.00 96.00 200 THR A C 1
ATOM 1609 O O . THR A 1 200 ? 38.257 -1.590 -68.165 1.00 96.00 200 THR A O 1
ATOM 1612 N N . VAL A 1 201 ? 36.550 -0.186 -67.775 1.00 95.38 201 VAL A N 1
ATOM 1613 C CA . VAL A 1 201 ? 36.183 -0.028 -69.192 1.00 95.38 201 VAL A CA 1
ATOM 1614 C C . VAL A 1 201 ? 37.313 0.647 -69.965 1.00 95.38 201 VAL A C 1
ATOM 1616 O O . VAL A 1 201 ? 37.740 0.136 -70.996 1.00 95.38 201 VAL A O 1
ATOM 1619 N N . VAL A 1 202 ? 37.836 1.766 -69.465 1.00 95.19 202 VAL A N 1
ATOM 1620 C CA . VAL A 1 202 ? 38.923 2.486 -70.138 1.00 95.19 202 VAL A CA 1
ATOM 1621 C C . VAL A 1 202 ? 40.157 1.601 -70.252 1.00 95.19 202 VAL A C 1
ATOM 1623 O O . VAL A 1 202 ? 40.710 1.506 -71.335 1.00 95.19 202 VAL A O 1
ATOM 1626 N N . TYR A 1 203 ? 40.559 0.915 -69.182 1.00 94.12 203 TYR A N 1
ATOM 1627 C CA . TYR A 1 203 ? 41.729 0.040 -69.178 1.00 94.12 203 TYR A CA 1
ATOM 1628 C C . TYR A 1 203 ? 41.595 -1.133 -70.160 1.00 94.12 203 TYR A C 1
ATOM 1630 O O . TYR A 1 203 ? 42.554 -1.449 -70.853 1.00 94.12 203 TYR A O 1
ATOM 1638 N N . LEU A 1 204 ? 40.413 -1.753 -70.261 1.00 94.44 204 LEU A N 1
ATOM 1639 C CA . LEU A 1 204 ? 40.181 -2.886 -71.165 1.00 94.44 204 LEU A CA 1
ATOM 1640 C C . LEU A 1 204 ? 40.155 -2.476 -72.649 1.00 94.44 204 LEU A C 1
ATOM 1642 O O . LEU A 1 204 ? 40.548 -3.259 -73.510 1.00 94.44 204 LEU A O 1
ATOM 1646 N N . TYR A 1 205 ? 39.663 -1.272 -72.955 1.00 90.56 205 TYR A N 1
ATOM 1647 C CA . TYR A 1 205 ? 39.519 -0.774 -74.330 1.00 90.56 205 TYR A CA 1
ATOM 1648 C C . TYR A 1 205 ? 40.635 0.193 -74.761 1.00 90.56 205 TYR A C 1
ATOM 1650 O O . TYR A 1 205 ? 40.618 0.671 -75.898 1.00 90.56 205 TYR A O 1
ATOM 1658 N N . ASN A 1 206 ? 41.606 0.478 -73.891 1.00 82.62 206 ASN A N 1
ATOM 1659 C CA . ASN A 1 206 ? 42.828 1.186 -74.260 1.00 82.62 206 ASN A CA 1
ATOM 1660 C C . ASN A 1 206 ? 43.783 0.191 -74.940 1.00 82.62 206 ASN A C 1
ATOM 1662 O O . ASN A 1 206 ? 44.074 -0.865 -74.381 1.00 82.62 206 ASN A O 1
ATOM 1666 N N . LYS A 1 207 ? 44.194 0.503 -76.170 1.00 65.75 207 LYS A N 1
ATOM 1667 C CA . LYS A 1 207 ? 45.074 -0.331 -76.996 1.00 65.75 207 LYS A CA 1
ATOM 1668 C C . LYS A 1 207 ? 46.538 0.009 -76.768 1.00 65.75 207 LYS A C 1
ATOM 1670 O O . LYS A 1 207 ? 46.840 1.221 -76.744 1.00 65.75 207 LYS A O 1
#

Solvent-accessible surface area (backbone atoms only — not comparable to full-atom values): 13297 Å² total; per-residue (Å²): 133,85,80,46,64,70,68,79,57,65,48,70,45,73,75,56,93,82,75,63,89,78,87,84,77,91,76,80,94,67,91,65,74,73,91,70,74,71,91,67,52,36,55,65,48,75,47,74,46,98,85,60,49,54,46,80,49,65,40,32,72,52,39,76,29,73,63,45,37,59,34,57,41,66,52,90,97,49,89,66,72,35,78,42,25,26,25,48,65,53,51,52,55,49,49,32,43,52,72,57,49,32,45,41,65,62,78,90,60,85,56,54,36,38,44,74,72,85,50,80,39,80,56,87,70,95,80,56,45,33,58,62,81,63,105,61,77,83,63,86,52,80,58,88,66,77,62,33,40,64,47,85,52,94,82,43,53,72,44,78,50,84,78,90,74,86,84,75,79,84,53,90,86,69,58,90,75,84,55,77,92,49,48,70,58,56,52,50,58,53,50,52,55,53,50,52,52,52,49,52,54,51,61,72,72,55,130

Radius of gyration: 35.37 Å; Cα contacts (8 Å, |Δi|>4): 226; chains: 1; bounding box: 74×34×120 Å

Sequence (207 aa):
MGQAPVLFRGIGHSVNPANTLHTYKPKDQTFKSSLLTGSAISLVSVVQARNNARVLICGSLDLFSNRFLRYGVLKSGSSNKHDKSGNEQFVTEISKWVFHERGHLKVFSVEIYEWSGSSWRPYVADDVQVQFYMMSPYVLKNLPTDEKVEYQRLGYTSLSLSKQIPVRPFSHNEYERFIPAAFPYYGASFSTMVGFFIFTVVYLYNK

pLDDT: mean 71.72, std 18.84, range [33.69, 97.56]